Protein AF-A0A8T5HPN3-F1 (afdb_monomer)

Structure (mmCIF, N/CA/C/O backbone):
data_AF-A0A8T5HPN3-F1
#
_entry.id   AF-A0A8T5HPN3-F1
#
loop_
_atom_site.group_PDB
_atom_site.id
_atom_site.type_symbol
_atom_site.label_atom_id
_atom_site.label_alt_id
_atom_site.label_comp_id
_atom_site.label_asym_id
_atom_site.label_entity_id
_atom_site.label_seq_id
_atom_site.pdbx_PDB_ins_code
_atom_site.Cartn_x
_atom_site.Cartn_y
_atom_site.Cartn_z
_atom_site.occupancy
_atom_site.B_iso_or_equiv
_atom_site.auth_seq_id
_atom_site.auth_comp_id
_atom_site.auth_asym_id
_atom_site.auth_atom_id
_atom_site.pdbx_PDB_model_num
ATOM 1 N N . MET A 1 1 ? -15.058 -2.866 -28.785 1.00 63.00 1 MET A N 1
ATOM 2 C CA . MET A 1 1 ? -14.303 -4.115 -28.535 1.00 63.00 1 MET A CA 1
ATOM 3 C C . MET A 1 1 ? -12.928 -3.844 -27.933 1.00 63.00 1 MET A C 1
ATOM 5 O O . MET A 1 1 ? -12.692 -4.385 -26.867 1.00 63.00 1 MET A O 1
ATOM 9 N N . ALA A 1 2 ? -12.083 -2.980 -28.522 1.00 76.25 2 ALA A N 1
ATOM 10 C CA . ALA A 1 2 ? -10.737 -2.666 -28.001 1.00 76.25 2 ALA A CA 1
ATOM 11 C C . ALA A 1 2 ? -10.676 -2.416 -26.475 1.00 76.25 2 ALA A C 1
ATOM 13 O O . ALA A 1 2 ? -9.919 -3.088 -25.792 1.00 76.25 2 ALA A O 1
ATOM 14 N N . PHE A 1 3 ? -11.547 -1.557 -25.929 1.00 79.94 3 PHE A N 1
ATOM 15 C CA . PHE A 1 3 ? -11.626 -1.253 -24.488 1.00 79.94 3 PHE A CA 1
ATOM 16 C C . PHE A 1 3 ? -11.591 -2.491 -23.566 1.00 79.94 3 PHE A C 1
ATOM 18 O O . PHE A 1 3 ? -10.774 -2.560 -22.655 1.00 79.94 3 PHE A O 1
ATOM 25 N N . TYR A 1 4 ? -12.444 -3.491 -23.822 1.00 79.62 4 TYR A N 1
ATOM 26 C CA . TYR A 1 4 ? -12.517 -4.700 -22.990 1.00 79.62 4 TYR A CA 1
ATOM 27 C C . TYR A 1 4 ? -11.273 -5.586 -23.121 1.00 79.62 4 TYR A C 1
ATOM 29 O O . TYR A 1 4 ? -10.937 -6.305 -22.185 1.00 79.62 4 TYR A O 1
ATOM 37 N N . HIS A 1 5 ? -10.600 -5.540 -24.274 1.00 86.06 5 HIS A N 1
ATOM 38 C CA . HIS A 1 5 ? -9.357 -6.267 -24.502 1.00 86.06 5 HIS A CA 1
ATOM 39 C C . HIS A 1 5 ? -8.195 -5.627 -23.732 1.00 86.06 5 HIS A C 1
ATOM 41 O O . HIS A 1 5 ? -7.490 -6.336 -23.020 1.00 86.06 5 HIS A O 1
ATOM 47 N N . GLU A 1 6 ? -8.043 -4.299 -23.806 1.00 85.50 6 GLU A N 1
ATOM 48 C CA . GLU A 1 6 ? -7.028 -3.559 -23.039 1.00 85.50 6 GLU A CA 1
ATOM 49 C C . GLU A 1 6 ? -7.192 -3.807 -21.531 1.00 85.50 6 GLU A C 1
ATOM 51 O O . GLU A 1 6 ? -6.277 -4.324 -20.893 1.00 85.50 6 GLU A O 1
ATOM 56 N N . MET A 1 7 ? -8.390 -3.555 -20.991 1.00 82.88 7 MET A N 1
ATOM 57 C CA . MET A 1 7 ? -8.728 -3.744 -19.571 1.00 82.88 7 MET A CA 1
ATOM 58 C C . MET A 1 7 ? -8.545 -5.206 -19.117 1.00 82.88 7 MET A C 1
ATOM 60 O O . MET A 1 7 ? -7.917 -5.493 -18.105 1.00 82.88 7 MET A O 1
ATOM 64 N N . GLY A 1 8 ? -9.014 -6.179 -19.907 1.00 85.06 8 GLY A N 1
ATOM 65 C CA . GLY A 1 8 ? -8.801 -7.597 -19.597 1.00 85.06 8 GLY A CA 1
ATOM 66 C C . GLY A 1 8 ? -7.320 -8.000 -19.598 1.00 85.06 8 GLY A C 1
ATOM 67 O O . GLY A 1 8 ? -6.903 -8.839 -18.798 1.00 85.06 8 GLY A O 1
ATOM 68 N N . SER A 1 9 ? -6.511 -7.394 -20.473 1.00 88.38 9 SER A N 1
ATOM 69 C CA . SER A 1 9 ? -5.075 -7.664 -20.573 1.00 88.38 9 SER A CA 1
ATOM 70 C C . SER A 1 9 ? -4.272 -7.054 -19.420 1.00 88.38 9 SER A C 1
ATOM 72 O O . SER A 1 9 ? -3.414 -7.741 -18.867 1.00 88.38 9 SER A O 1
ATOM 74 N N . ALA A 1 10 ? -4.594 -5.828 -19.000 1.00 86.25 10 ALA A N 1
ATOM 75 C CA . ALA A 1 10 ? -3.936 -5.144 -17.890 1.00 86.25 10 ALA A CA 1
ATOM 76 C C . ALA A 1 10 ? -4.334 -5.749 -16.528 1.00 86.25 10 ALA A C 1
ATOM 78 O O . ALA A 1 10 ? -3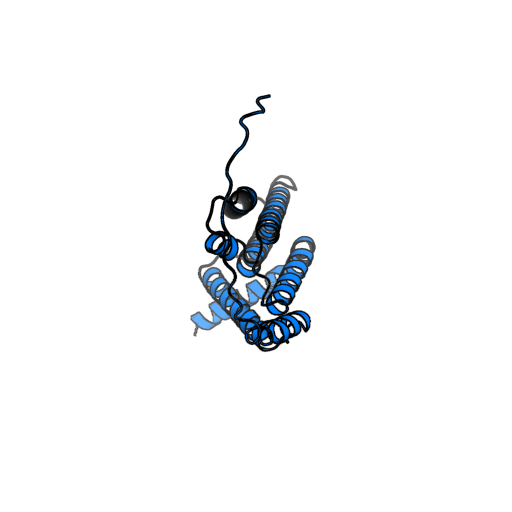.458 -5.995 -15.697 1.00 86.25 10 ALA A O 1
ATOM 79 N N . PHE A 1 11 ? -5.593 -6.159 -16.341 1.00 89.31 11 PHE A N 1
ATOM 80 C CA . PHE A 1 11 ? -6.004 -6.959 -15.181 1.00 89.31 11 PHE A CA 1
ATOM 81 C C . PHE A 1 11 ? -5.237 -8.293 -15.082 1.00 89.31 11 PHE A C 1
ATOM 83 O O . PHE A 1 11 ? -4.726 -8.658 -14.019 1.00 89.31 11 PHE A O 1
ATOM 90 N N . LEU A 1 12 ? -5.077 -9.010 -16.203 1.00 91.19 12 LEU A N 1
ATOM 91 C CA . LEU A 1 12 ? -4.245 -10.219 -16.255 1.00 91.19 12 LEU A CA 1
ATOM 92 C C . LEU A 1 12 ? -2.749 -9.930 -16.067 1.00 91.19 12 LEU A C 1
ATOM 94 O O . LEU A 1 12 ? -2.032 -10.806 -15.578 1.00 91.19 12 LEU A O 1
ATOM 98 N N . GLU A 1 13 ? -2.263 -8.744 -16.441 1.00 90.81 13 GLU A N 1
ATOM 99 C CA . GLU A 1 13 ? -0.896 -8.322 -16.144 1.00 90.81 13 GLU A CA 1
ATOM 100 C C . GLU A 1 13 ? -0.697 -8.186 -14.632 1.00 90.81 13 GLU A C 1
ATOM 102 O O . GLU A 1 13 ? 0.240 -8.785 -14.108 1.00 90.81 13 GLU A O 1
ATOM 107 N N . ILE A 1 14 ? -1.608 -7.498 -13.933 1.00 90.75 14 ILE A N 1
ATOM 108 C CA . ILE A 1 14 ? -1.577 -7.309 -12.473 1.00 90.75 14 ILE A CA 1
ATOM 109 C C . ILE A 1 14 ? -1.586 -8.653 -11.736 1.00 90.75 14 ILE A C 1
ATOM 111 O O . ILE A 1 14 ? -0.728 -8.881 -10.885 1.00 90.75 14 ILE A O 1
ATOM 115 N N . LEU A 1 15 ? -2.478 -9.581 -12.098 1.00 91.38 15 LEU A N 1
ATOM 116 C CA . LEU A 1 15 ? -2.533 -10.905 -11.461 1.00 91.38 15 LEU A CA 1
ATOM 117 C C . LEU A 1 15 ? -1.270 -11.751 -11.691 1.00 91.38 15 LEU A C 1
ATOM 119 O O . LEU A 1 15 ? -0.903 -12.560 -10.840 1.00 91.38 15 LEU A O 1
ATOM 123 N N . LYS A 1 16 ? -0.592 -11.581 -12.832 1.00 92.94 16 LYS A N 1
ATOM 124 C CA . LYS A 1 16 ? 0.659 -12.294 -13.149 1.00 92.94 16 LYS A CA 1
ATOM 125 C C . LYS A 1 16 ? 1.899 -11.597 -12.594 1.00 92.94 16 LYS A C 1
ATOM 127 O O . LYS A 1 16 ? 2.941 -12.237 -12.472 1.00 92.94 16 LYS A O 1
ATOM 132 N N . ALA A 1 17 ? 1.809 -10.312 -12.269 1.00 92.25 17 ALA A N 1
ATOM 133 C CA . ALA A 1 17 ? 2.943 -9.479 -11.898 1.00 92.25 17 ALA A CA 1
ATOM 134 C C . ALA A 1 17 ? 3.756 -9.981 -10.681 1.00 92.25 17 ALA A C 1
ATOM 136 O O . ALA A 1 17 ? 4.983 -9.961 -10.792 1.00 92.25 17 ALA A O 1
ATOM 137 N N . PRO A 1 18 ? 3.154 -10.515 -9.590 1.00 91.69 18 PRO A N 1
ATOM 138 C CA . PRO A 1 18 ? 3.900 -11.142 -8.489 1.00 91.69 18 PRO A CA 1
ATOM 139 C C . PRO 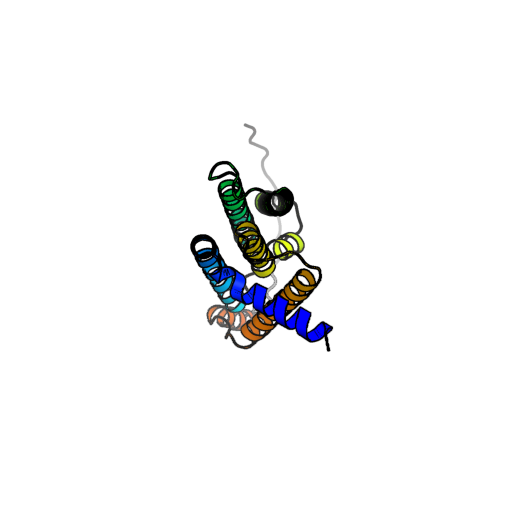A 1 18 ? 4.825 -12.282 -8.931 1.00 91.69 18 PRO A C 1
ATOM 141 O O . PRO A 1 18 ? 5.869 -12.507 -8.331 1.00 91.69 18 PRO A O 1
ATOM 144 N N . PHE A 1 19 ? 4.447 -12.996 -9.993 1.00 93.19 19 PHE A N 1
ATOM 145 C CA . PHE A 1 19 ? 5.117 -14.209 -10.461 1.00 93.19 19 PHE A CA 1
ATOM 146 C C . PHE A 1 19 ? 6.140 -13.947 -11.580 1.00 93.19 19 PHE A C 1
ATOM 148 O O . PHE A 1 19 ? 6.759 -14.892 -12.065 1.00 93.19 19 PHE A O 1
ATOM 155 N N . LYS A 1 20 ? 6.326 -12.685 -12.004 1.00 91.62 20 LYS A N 1
ATOM 156 C CA . LYS A 1 20 ? 7.325 -12.306 -13.022 1.00 91.62 20 LYS A CA 1
ATOM 157 C C . LYS A 1 20 ? 8.763 -12.318 -12.479 1.00 91.62 20 LYS A C 1
ATOM 159 O O . LYS A 1 20 ? 9.678 -12.616 -13.240 1.00 91.62 20 LYS A O 1
ATOM 164 N N . ASP A 1 21 ? 8.959 -12.027 -11.191 1.00 89.50 21 ASP A N 1
ATOM 165 C CA . ASP A 1 21 ? 10.255 -12.103 -10.501 1.00 89.50 21 ASP A CA 1
ATOM 166 C C . ASP A 1 21 ? 10.087 -12.829 -9.156 1.00 89.50 21 ASP A C 1
ATOM 168 O O . ASP A 1 21 ? 9.380 -12.364 -8.262 1.00 89.50 21 ASP A O 1
ATOM 172 N N . ALA A 1 22 ? 10.768 -13.966 -8.988 1.00 90.88 22 ALA A N 1
ATOM 173 C CA . ALA A 1 22 ? 10.752 -14.733 -7.741 1.00 90.88 22 ALA A CA 1
ATOM 174 C C . ALA A 1 22 ? 11.314 -13.940 -6.543 1.00 90.88 22 ALA A C 1
ATOM 176 O O . ALA A 1 22 ? 10.950 -14.210 -5.400 1.00 90.88 22 ALA A O 1
ATOM 177 N N . SER A 1 23 ? 12.156 -12.935 -6.793 1.00 91.62 23 SER A N 1
ATOM 178 C CA . SER A 1 23 ? 12.677 -12.010 -5.782 1.00 91.62 23 SER A CA 1
ATOM 179 C C . SER A 1 23 ? 11.557 -11.174 -5.154 1.00 91.62 23 SER A C 1
ATOM 181 O O . SER A 1 23 ? 11.558 -10.959 -3.943 1.00 91.62 23 SER A O 1
ATOM 183 N N . ALA A 1 24 ? 10.555 -10.773 -5.949 1.00 93.75 24 ALA A N 1
ATOM 184 C CA . ALA A 1 24 ? 9.397 -10.027 -5.461 1.00 93.75 24 ALA A CA 1
ATOM 185 C C . ALA A 1 24 ? 8.561 -10.865 -4.483 1.00 93.75 24 ALA A C 1
ATOM 187 O O . ALA A 1 24 ? 8.081 -10.340 -3.481 1.00 93.75 24 ALA A O 1
ATOM 188 N N . MET A 1 25 ? 8.431 -12.176 -4.725 1.00 94.31 25 MET A N 1
ATOM 189 C CA . MET A 1 25 ? 7.671 -13.084 -3.858 1.00 94.31 25 MET A CA 1
ATOM 190 C C . MET A 1 25 ? 8.243 -13.195 -2.441 1.00 94.31 25 MET A C 1
ATOM 192 O O . MET A 1 25 ? 7.465 -13.333 -1.500 1.00 94.31 25 MET A O 1
ATOM 196 N N . TRP A 1 26 ? 9.562 -13.071 -2.256 1.00 94.88 26 TRP A N 1
ATOM 197 C CA . TRP A 1 26 ? 10.173 -13.056 -0.919 1.00 94.88 26 TRP A CA 1
ATOM 198 C C . TRP A 1 26 ? 9.760 -11.841 -0.083 1.00 94.88 26 TRP A C 1
ATOM 200 O O . TRP A 1 26 ? 9.676 -11.948 1.139 1.00 94.88 26 TRP A O 1
ATOM 210 N N . VAL A 1 27 ? 9.455 -10.712 -0.731 1.00 95.50 27 VAL A N 1
ATOM 211 C CA . VAL A 1 27 ? 8.919 -9.515 -0.067 1.00 95.50 27 VAL A CA 1
ATOM 212 C C . VAL A 1 27 ? 7.389 -9.576 0.014 1.00 95.50 27 VAL A C 1
ATOM 214 O O . VAL A 1 27 ? 6.823 -9.268 1.055 1.00 95.50 27 VAL A O 1
ATOM 217 N N . LEU A 1 28 ? 6.699 -10.017 -1.043 1.00 95.81 28 LEU A N 1
ATOM 218 C CA . LEU A 1 28 ? 5.231 -10.068 -1.096 1.00 95.81 28 LEU A CA 1
ATOM 219 C C . LEU A 1 28 ? 4.618 -11.107 -0.152 1.00 95.81 28 LEU A C 1
ATOM 221 O O . LEU A 1 28 ? 3.598 -10.818 0.467 1.00 95.81 28 LEU A O 1
ATOM 225 N N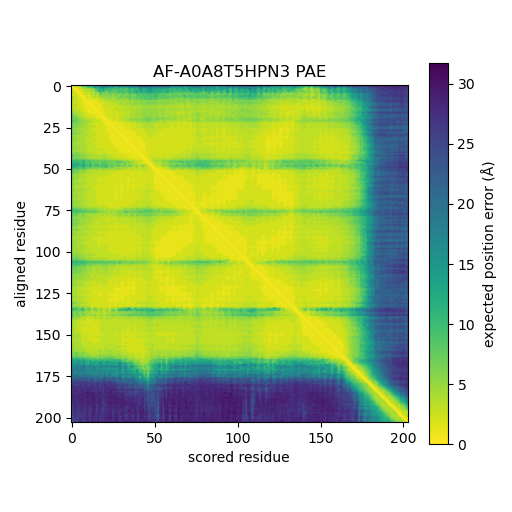 . ALA A 1 29 ? 5.202 -12.303 -0.030 1.00 96.25 29 ALA A N 1
ATOM 226 C CA . ALA A 1 29 ? 4.625 -13.395 0.754 1.00 96.25 29 ALA A CA 1
ATOM 227 C C . ALA A 1 29 ? 4.331 -13.024 2.225 1.00 96.25 29 ALA A C 1
ATOM 229 O O . ALA A 1 29 ? 3.177 -13.179 2.631 1.00 96.25 29 ALA A O 1
ATOM 230 N N . PRO A 1 30 ? 5.281 -12.489 3.027 1.00 96.62 30 PRO A N 1
ATOM 231 C CA . PRO A 1 30 ? 4.977 -12.079 4.400 1.00 96.62 30 PRO A CA 1
ATOM 232 C C . PRO A 1 30 ? 3.933 -10.956 4.461 1.00 96.62 30 PRO A C 1
ATOM 234 O O . PRO A 1 30 ? 3.114 -10.943 5.374 1.00 96.62 30 PRO A O 1
ATOM 237 N N . ILE A 1 31 ? 3.906 -10.053 3.477 1.00 96.88 31 ILE A N 1
ATOM 238 C CA . ILE A 1 31 ? 2.950 -8.939 3.430 1.00 96.88 31 ILE A CA 1
ATOM 239 C C . ILE A 1 31 ? 1.529 -9.420 3.134 1.00 96.88 31 ILE A C 1
ATOM 241 O O . ILE A 1 31 ? 0.596 -9.011 3.818 1.00 96.88 31 ILE A O 1
ATOM 245 N N . ILE A 1 32 ? 1.362 -10.341 2.183 1.00 96.62 32 ILE A N 1
ATOM 246 C CA . ILE A 1 32 ? 0.071 -10.977 1.887 1.00 96.62 32 ILE A CA 1
ATOM 247 C C . ILE A 1 32 ? -0.419 -11.778 3.103 1.00 96.62 32 ILE A C 1
ATOM 249 O O . ILE A 1 32 ? -1.592 -11.687 3.455 1.00 96.62 32 ILE A O 1
ATOM 253 N N . ILE A 1 33 ? 0.471 -12.512 3.783 1.00 97.69 33 ILE A N 1
ATOM 254 C CA . ILE A 1 33 ? 0.128 -13.272 4.996 1.00 97.69 33 ILE A CA 1
ATOM 255 C C . ILE A 1 33 ? -0.355 -12.336 6.113 1.00 97.69 33 ILE A C 1
ATOM 257 O O . ILE A 1 33 ? -1.436 -12.555 6.655 1.00 97.69 33 ILE A O 1
ATOM 261 N N . ILE A 1 34 ? 0.398 -11.275 6.430 1.00 97.19 34 ILE A N 1
ATOM 262 C CA . ILE A 1 34 ? 0.017 -10.289 7.457 1.00 97.19 34 ILE A CA 1
ATOM 263 C C . ILE A 1 34 ? -1.320 -9.625 7.104 1.00 97.19 34 ILE A C 1
ATOM 265 O O . ILE A 1 34 ? -2.196 -9.511 7.958 1.00 97.19 34 ILE A O 1
ATOM 269 N N . TRP A 1 35 ? -1.502 -9.231 5.843 1.00 97.38 35 TRP A N 1
ATOM 270 C CA . TRP A 1 35 ? -2.723 -8.584 5.373 1.00 97.38 35 TRP A CA 1
ATOM 271 C C . TRP A 1 35 ? -3.956 -9.484 5.523 1.00 97.38 35 TRP A C 1
ATOM 273 O O . TRP A 1 35 ? -4.955 -9.056 6.101 1.00 97.38 35 TRP A O 1
ATOM 283 N N . VAL A 1 36 ? -3.872 -10.739 5.071 1.00 96.50 36 VAL A N 1
ATOM 284 C CA . VAL A 1 36 ? -4.967 -11.717 5.186 1.00 96.50 36 VAL A CA 1
ATOM 285 C C . VAL A 1 36 ? -5.274 -12.034 6.651 1.00 96.50 36 VAL A C 1
ATOM 287 O O . VAL A 1 36 ? -6.445 -12.060 7.027 1.00 96.50 36 VAL A O 1
ATOM 290 N N . ILE A 1 37 ? -4.251 -12.214 7.496 1.00 96.69 37 ILE A N 1
ATOM 291 C CA . ILE A 1 37 ? -4.438 -12.440 8.938 1.00 96.69 37 ILE A CA 1
ATOM 292 C C . ILE A 1 37 ? -5.161 -11.254 9.583 1.00 96.69 37 ILE A C 1
ATOM 294 O O . ILE A 1 37 ? -6.103 -11.470 10.340 1.00 96.69 37 ILE A O 1
ATOM 298 N N . LEU A 1 38 ? -4.768 -10.013 9.276 1.00 95.69 38 LEU A N 1
ATOM 299 C CA . LEU A 1 38 ? -5.391 -8.824 9.862 1.00 95.69 38 LEU A CA 1
ATOM 300 C C . LEU A 1 38 ? -6.827 -8.599 9.370 1.00 95.69 38 LEU A C 1
ATOM 302 O O . LEU A 1 38 ? -7.660 -8.198 10.178 1.00 95.69 38 LEU A O 1
ATOM 306 N N . ILE A 1 39 ? -7.142 -8.898 8.102 1.00 94.25 39 ILE A N 1
ATOM 307 C CA . ILE A 1 39 ? -8.536 -8.900 7.617 1.00 94.25 39 ILE A CA 1
ATOM 308 C C . ILE A 1 39 ? -9.370 -9.884 8.444 1.00 94.25 39 ILE A C 1
ATOM 310 O O . ILE A 1 39 ? -10.345 -9.484 9.075 1.00 94.25 39 ILE A O 1
ATOM 314 N N . ILE A 1 40 ? -8.949 -11.153 8.508 1.00 94.06 40 ILE A N 1
ATOM 315 C CA . ILE A 1 40 ? -9.682 -12.204 9.232 1.00 94.06 40 ILE A CA 1
ATOM 316 C C . ILE A 1 40 ? -9.816 -11.849 10.720 1.00 94.06 40 ILE A C 1
ATOM 318 O O . ILE A 1 40 ? -10.882 -12.050 11.301 1.00 94.06 40 ILE A O 1
ATOM 322 N N . TYR A 1 41 ? -8.768 -11.292 11.332 1.00 93.62 41 TYR A N 1
ATOM 323 C CA . TYR A 1 41 ? -8.771 -10.885 12.735 1.00 93.62 41 TYR A CA 1
ATOM 324 C C . TYR A 1 41 ? -9.856 -9.841 13.032 1.00 93.62 41 TYR A C 1
ATOM 326 O O . TYR A 1 41 ? -10.690 -10.082 13.906 1.00 93.62 41 TYR A O 1
ATOM 334 N N . PHE A 1 42 ? -9.877 -8.724 12.293 1.00 92.56 42 PHE A N 1
ATOM 335 C CA . PHE A 1 42 ? -10.834 -7.631 12.513 1.00 92.56 42 PHE A CA 1
ATOM 336 C C . PHE A 1 42 ? -12.262 -7.968 12.061 1.00 92.56 42 PHE A C 1
ATOM 338 O O . PHE A 1 42 ? -13.218 -7.476 12.657 1.00 92.56 42 PHE A O 1
ATOM 345 N N . ASP A 1 43 ? -12.433 -8.832 11.056 1.00 90.75 43 ASP A N 1
ATOM 346 C CA . ASP A 1 43 ? -13.763 -9.315 10.661 1.00 90.75 43 ASP A CA 1
ATOM 347 C C . ASP A 1 43 ? -14.346 -10.338 11.652 1.00 90.75 43 ASP A C 1
ATOM 349 O O . ASP A 1 43 ? -15.569 -10.456 11.742 1.00 90.75 43 ASP A O 1
ATOM 353 N N . THR A 1 44 ? -13.499 -11.048 12.409 1.00 90.81 44 THR A N 1
ATOM 354 C CA . THR A 1 44 ? -13.927 -11.962 13.487 1.00 90.81 44 THR A CA 1
ATOM 355 C C . THR A 1 44 ? -14.244 -11.195 14.776 1.00 90.81 44 THR A C 1
ATOM 357 O O . THR A 1 44 ? -15.291 -11.410 15.380 1.00 90.81 44 THR A O 1
ATOM 360 N N . HIS A 1 45 ? -13.371 -10.266 15.178 1.00 91.31 45 HIS A N 1
ATOM 361 C CA . HIS A 1 45 ? -13.488 -9.482 16.415 1.00 91.31 45 HIS A CA 1
ATOM 362 C C . HIS A 1 45 ? -14.109 -8.109 16.129 1.00 91.31 45 HIS A C 1
ATOM 364 O O . HIS A 1 45 ? -13.475 -7.071 16.298 1.00 91.31 45 HIS A O 1
ATOM 370 N N . LYS A 1 46 ? -15.363 -8.084 15.662 1.00 85.00 46 LYS A N 1
ATOM 371 C CA . LYS A 1 46 ? -16.011 -6.859 15.142 1.00 85.00 46 LYS A CA 1
ATOM 372 C C . LYS A 1 46 ? -16.200 -5.750 16.190 1.00 85.00 46 LYS A C 1
ATOM 374 O O . LYS A 1 46 ? -16.473 -4.613 15.804 1.00 85.00 46 LYS A O 1
ATOM 379 N N . LYS A 1 47 ? -16.086 -6.079 17.485 1.00 84.94 47 LYS A N 1
ATOM 380 C CA . LYS A 1 47 ? -16.070 -5.130 18.612 1.00 84.94 47 LYS A CA 1
ATOM 381 C C . LYS A 1 47 ? -14.702 -4.470 18.837 1.00 84.94 47 LYS A C 1
ATOM 383 O O . LYS A 1 47 ? -14.648 -3.394 19.428 1.00 84.94 47 LYS A O 1
ATOM 388 N N . GLU A 1 48 ? -13.608 -5.079 18.380 1.00 85.06 48 GLU A N 1
ATOM 389 C CA . GLU A 1 48 ? -12.270 -4.501 18.502 1.00 85.06 48 GLU A CA 1
ATOM 390 C C . GLU A 1 48 ? -12.063 -3.416 17.440 1.00 85.06 48 GLU A C 1
ATOM 392 O O . GLU A 1 48 ? -11.811 -3.687 16.263 1.00 85.06 48 GLU A O 1
ATOM 397 N N . GLU A 1 49 ? -12.145 -2.151 17.856 1.00 84.19 49 GLU A N 1
ATOM 398 C CA . GLU A 1 49 ? -11.711 -1.046 17.005 1.00 84.19 49 GLU A CA 1
ATOM 399 C C . GLU A 1 49 ? -10.197 -1.113 16.744 1.00 84.19 49 GLU A C 1
ATOM 401 O O . GLU A 1 49 ? -9.403 -1.535 17.589 1.00 84.19 49 GLU A O 1
ATOM 406 N N . LEU A 1 50 ? -9.775 -0.642 15.568 1.00 89.50 50 LEU A N 1
ATOM 407 C CA . LEU A 1 50 ? -8.365 -0.577 15.195 1.00 89.50 50 LEU A CA 1
ATOM 408 C C . LEU A 1 50 ? -7.610 0.381 16.130 1.00 89.50 50 LEU A C 1
ATOM 410 O O . LEU A 1 50 ? -7.621 1.585 15.926 1.00 89.50 50 LEU A O 1
ATOM 414 N N . GLY A 1 51 ? -6.952 -0.144 17.162 1.00 93.69 51 GLY A N 1
ATOM 415 C CA . GLY A 1 51 ? -6.257 0.679 18.152 1.00 93.69 51 GLY A CA 1
ATOM 416 C C . GLY A 1 51 ? -4.996 1.376 17.624 1.00 93.69 51 GLY A C 1
ATOM 417 O O . GLY A 1 51 ? -4.403 0.983 16.616 1.00 93.69 51 GLY A O 1
ATOM 418 N N . TRP A 1 52 ? -4.518 2.371 18.379 1.00 96.19 52 TRP A N 1
ATOM 419 C CA . TRP A 1 52 ? -3.270 3.103 18.115 1.00 96.19 52 TRP A CA 1
ATOM 420 C C . TRP A 1 52 ? -2.053 2.199 17.873 1.00 96.19 52 TRP A C 1
ATOM 422 O O . TRP A 1 52 ? -1.259 2.478 16.977 1.00 96.19 52 TRP A O 1
ATOM 432 N N . ASN A 1 53 ? -1.935 1.085 18.606 1.00 96.31 53 ASN A N 1
ATOM 433 C CA . ASN A 1 53 ? -0.864 0.100 18.415 1.00 96.31 53 ASN A CA 1
ATOM 434 C C . ASN A 1 53 ? -0.916 -0.555 17.026 1.00 96.31 53 ASN A C 1
ATOM 436 O O . ASN A 1 53 ? 0.121 -0.721 16.387 1.00 96.31 53 ASN A O 1
ATOM 440 N N . THR A 1 54 ? -2.112 -0.881 16.532 1.00 96.44 54 THR A N 1
ATOM 441 C CA . THR A 1 54 ? -2.311 -1.441 15.189 1.00 96.44 54 THR A CA 1
ATOM 442 C C . THR A 1 54 ? -2.043 -0.389 14.119 1.00 96.44 54 THR A C 1
ATOM 444 O O . THR A 1 54 ? -1.339 -0.670 13.153 1.00 96.44 54 THR A O 1
ATOM 447 N N . ALA A 1 55 ? -2.537 0.841 14.300 1.00 97.50 55 ALA A N 1
ATOM 448 C CA . ALA A 1 55 ? -2.269 1.945 13.378 1.00 97.50 55 ALA A CA 1
ATOM 449 C C . ALA A 1 55 ? -0.759 2.227 13.249 1.00 97.50 55 ALA A C 1
ATOM 451 O O . ALA A 1 55 ? -0.228 2.348 12.141 1.00 97.50 55 ALA A O 1
ATOM 452 N N . LEU A 1 56 ? -0.051 2.238 14.384 1.00 98.12 56 LEU A N 1
ATOM 453 C CA . LEU A 1 56 ? 1.400 2.374 14.456 1.00 98.12 56 LEU A CA 1
ATOM 454 C C . LEU A 1 56 ? 2.116 1.184 13.801 1.00 98.12 56 LEU A C 1
ATOM 456 O O . LEU A 1 56 ? 3.016 1.392 12.992 1.00 98.12 56 LEU A O 1
ATOM 460 N N . GLY A 1 57 ? 1.699 -0.051 14.096 1.00 98.00 57 GLY A N 1
ATOM 461 C CA . GLY A 1 57 ? 2.262 -1.270 13.508 1.00 98.00 57 GLY A CA 1
ATOM 462 C C . GLY A 1 57 ? 2.093 -1.340 11.988 1.00 98.00 57 GLY A C 1
ATOM 463 O O . GLY A 1 57 ? 3.038 -1.690 11.282 1.00 98.00 57 GLY A O 1
ATOM 464 N N . ASN A 1 58 ? 0.937 -0.926 11.467 1.00 98.19 58 ASN A N 1
ATOM 465 C CA . ASN A 1 58 ? 0.665 -0.826 10.032 1.00 98.19 58 ASN A CA 1
ATOM 466 C C . ASN A 1 58 ? 1.520 0.274 9.371 1.00 98.19 58 ASN A C 1
ATOM 468 O O . ASN A 1 58 ? 2.112 0.044 8.315 1.00 98.19 58 ASN A O 1
ATOM 472 N N . GLY A 1 59 ? 1.658 1.441 10.015 1.00 98.31 59 GLY A N 1
ATOM 473 C CA . GLY A 1 59 ? 2.541 2.523 9.561 1.00 98.31 59 GLY A CA 1
ATOM 474 C C . GLY A 1 59 ? 4.016 2.108 9.499 1.00 98.31 59 GLY A C 1
ATOM 475 O O . GLY A 1 59 ? 4.661 2.278 8.463 1.00 98.31 59 GLY A O 1
ATOM 476 N N . ILE A 1 60 ? 4.529 1.484 10.566 1.00 98.50 60 ILE A N 1
ATOM 477 C CA . ILE A 1 60 ? 5.892 0.933 10.626 1.00 98.50 60 ILE A CA 1
ATOM 478 C C . ILE A 1 60 ? 6.077 -0.170 9.578 1.00 98.50 60 ILE A C 1
ATOM 480 O O . ILE A 1 60 ? 7.126 -0.224 8.934 1.00 98.50 60 ILE A O 1
ATOM 484 N N . SER A 1 61 ? 5.061 -1.015 9.368 1.00 98.31 61 SER A N 1
ATOM 485 C CA . SER A 1 61 ? 5.095 -2.073 8.354 1.00 98.31 61 SER A CA 1
ATOM 486 C C . SER A 1 61 ? 5.297 -1.498 6.957 1.00 98.31 61 SER A C 1
ATOM 488 O O . SER A 1 61 ? 6.248 -1.861 6.270 1.00 98.31 61 SER A O 1
ATOM 490 N N . LEU A 1 62 ? 4.475 -0.524 6.561 1.00 98.56 62 LEU A N 1
ATOM 491 C CA . LEU A 1 62 ? 4.637 0.158 5.277 1.00 98.56 62 LEU A CA 1
ATOM 492 C C . LEU A 1 62 ? 5.984 0.889 5.172 1.00 98.56 62 LEU A C 1
ATOM 494 O O . LEU A 1 62 ? 6.582 0.923 4.094 1.00 98.56 62 LEU A O 1
ATOM 498 N N . PHE A 1 63 ? 6.485 1.445 6.278 1.00 98.62 63 PHE A N 1
ATOM 499 C CA . PHE A 1 63 ? 7.754 2.167 6.305 1.00 98.62 63 PHE A CA 1
ATOM 500 C C . PHE A 1 63 ? 8.940 1.243 6.003 1.00 98.62 63 PHE A C 1
ATOM 502 O O . PHE A 1 63 ? 9.703 1.529 5.078 1.00 98.62 63 PHE A O 1
ATOM 509 N N . TRP A 1 64 ? 9.089 0.116 6.714 1.00 98.25 64 TRP A N 1
ATOM 510 C CA . TRP A 1 64 ? 10.233 -0.781 6.493 1.00 98.25 64 TRP A CA 1
ATOM 511 C C . TRP A 1 64 ? 10.206 -1.424 5.102 1.00 98.25 64 TRP A C 1
ATOM 513 O O . TRP A 1 64 ? 11.261 -1.550 4.482 1.00 98.25 64 TRP A O 1
ATOM 523 N N . ILE A 1 65 ? 9.017 -1.745 4.572 1.00 98.25 65 ILE A N 1
ATOM 524 C CA . ILE A 1 65 ? 8.857 -2.253 3.199 1.00 98.25 65 ILE A CA 1
ATOM 525 C C . ILE A 1 65 ? 9.434 -1.246 2.203 1.00 98.25 65 ILE A C 1
ATOM 527 O O . ILE A 1 65 ? 10.240 -1.608 1.352 1.00 98.25 65 ILE A O 1
ATOM 531 N N . ASN A 1 66 ? 9.078 0.037 2.321 1.00 98.38 66 ASN A N 1
ATOM 532 C CA . ASN A 1 66 ? 9.572 1.053 1.392 1.00 98.38 66 ASN A CA 1
ATOM 533 C C . ASN A 1 66 ? 11.076 1.326 1.556 1.00 98.38 66 ASN A C 1
ATOM 535 O O . ASN A 1 66 ? 11.749 1.575 0.558 1.00 98.38 66 ASN A O 1
ATOM 539 N N . VAL A 1 67 ? 11.635 1.195 2.765 1.00 98.44 67 VAL A N 1
ATOM 540 C CA . VAL A 1 67 ? 13.096 1.207 2.970 1.00 98.44 67 VAL A CA 1
ATOM 541 C C . VAL A 1 67 ? 13.771 0.035 2.242 1.00 98.44 67 VAL A C 1
ATOM 543 O O . VAL A 1 67 ? 14.797 0.241 1.589 1.00 98.44 67 VAL A O 1
ATOM 546 N N . ASP A 1 68 ? 13.192 -1.169 2.271 1.00 98.00 68 ASP A N 1
ATOM 547 C CA . ASP A 1 68 ? 13.714 -2.311 1.507 1.00 98.00 68 ASP A CA 1
ATOM 548 C C . ASP A 1 68 ? 13.604 -2.104 -0.014 1.00 98.00 68 ASP A C 1
ATOM 550 O O . ASP A 1 68 ? 14.546 -2.393 -0.753 1.00 98.00 68 ASP A O 1
ATOM 554 N N . LEU A 1 69 ? 12.513 -1.501 -0.495 1.00 98.00 69 LEU A N 1
ATOM 555 C CA . LEU A 1 69 ? 12.374 -1.131 -1.907 1.00 98.00 69 LEU A CA 1
ATOM 556 C C . LEU A 1 69 ? 13.411 -0.086 -2.343 1.00 98.00 69 LEU A C 1
ATOM 558 O O . LEU A 1 69 ? 13.965 -0.198 -3.440 1.00 98.00 69 LEU A O 1
ATOM 562 N N . MET A 1 70 ? 13.741 0.895 -1.493 1.00 98.06 70 MET A N 1
ATOM 563 C CA . MET A 1 70 ? 14.865 1.805 -1.752 1.00 98.06 70 MET A CA 1
ATOM 564 C C . MET A 1 70 ? 16.195 1.045 -1.809 1.00 98.06 70 MET A C 1
ATOM 566 O O . MET A 1 70 ? 16.958 1.237 -2.756 1.00 98.06 70 MET A O 1
ATOM 570 N N . ARG A 1 71 ? 16.453 0.135 -0.858 1.00 97.62 71 ARG A N 1
ATOM 571 C CA . ARG A 1 71 ? 17.644 -0.732 -0.860 1.00 97.62 71 ARG A CA 1
ATOM 572 C C . ARG A 1 71 ? 17.752 -1.540 -2.156 1.00 97.62 71 ARG A C 1
ATOM 574 O O . ARG A 1 71 ? 18.829 -1.583 -2.744 1.00 97.62 71 ARG A O 1
ATOM 581 N N . TYR A 1 72 ? 16.657 -2.131 -2.635 1.00 96.69 72 TYR A N 1
ATOM 582 C CA . TYR A 1 72 ? 16.621 -2.880 -3.894 1.00 96.69 72 TYR A CA 1
ATOM 583 C C . TYR A 1 72 ? 16.919 -1.989 -5.112 1.00 96.69 72 TYR A C 1
ATOM 585 O O . TYR A 1 72 ? 17.752 -2.362 -5.941 1.00 96.69 72 TYR A O 1
ATOM 593 N N . MET A 1 73 ? 16.315 -0.797 -5.208 1.00 97.00 73 MET A N 1
ATOM 594 C CA . MET A 1 73 ? 16.577 0.146 -6.309 1.00 97.00 73 MET A CA 1
ATOM 595 C C . MET A 1 73 ? 18.040 0.603 -6.372 1.00 97.00 73 MET A C 1
ATOM 597 O O . MET A 1 73 ? 18.583 0.747 -7.465 1.00 97.00 73 MET A O 1
ATOM 601 N N . PHE A 1 74 ? 18.669 0.827 -5.216 1.00 97.12 74 PHE A N 1
ATOM 602 C CA . PHE A 1 74 ? 20.057 1.291 -5.113 1.00 97.12 74 PHE A CA 1
ATOM 603 C C . PHE A 1 74 ? 21.101 0.161 -5.096 1.00 97.12 74 PHE A C 1
ATOM 605 O O . PHE A 1 74 ? 22.300 0.426 -5.188 1.00 97.12 74 PHE A O 1
ATOM 612 N N . SER A 1 75 ? 20.668 -1.100 -5.021 1.00 95.00 75 SER A N 1
ATOM 613 C CA . SER A 1 75 ? 21.544 -2.267 -5.160 1.00 95.00 75 SER A CA 1
ATOM 614 C C . SER A 1 75 ? 22.083 -2.430 -6.591 1.00 95.00 75 SER A C 1
ATOM 616 O O . SER A 1 75 ? 21.620 -1.775 -7.527 1.00 95.00 75 SER A O 1
ATOM 618 N N . ASN A 1 76 ? 23.070 -3.319 -6.764 1.00 93.00 76 ASN A N 1
ATOM 619 C CA . ASN A 1 76 ? 23.593 -3.740 -8.072 1.00 93.00 76 ASN A CA 1
ATOM 620 C C . ASN A 1 76 ? 23.947 -2.566 -9.004 1.00 93.00 76 ASN A C 1
ATOM 622 O O . ASN A 1 76 ? 23.522 -2.523 -10.157 1.00 93.00 76 ASN A O 1
ATOM 626 N N . SER A 1 77 ? 24.697 -1.587 -8.487 1.00 94.12 77 SER A N 1
ATOM 627 C CA . SER A 1 77 ? 25.112 -0.388 -9.232 1.00 94.12 77 SER A CA 1
ATOM 628 C C . SER A 1 77 ? 23.941 0.366 -9.878 1.00 94.12 77 SER A C 1
ATOM 630 O O . SER A 1 77 ? 24.043 0.812 -11.018 1.00 94.12 77 SER A O 1
ATOM 632 N N . PHE A 1 78 ? 22.838 0.528 -9.136 1.00 94.62 78 PHE A N 1
ATOM 633 C CA . PHE A 1 78 ? 21.630 1.246 -9.565 1.00 94.62 78 PHE A CA 1
ATOM 634 C C . PHE A 1 78 ? 20.889 0.592 -10.753 1.00 94.62 78 PHE A C 1
ATOM 636 O O . PHE A 1 78 ? 20.029 1.232 -11.353 1.00 94.62 78 PHE A O 1
ATOM 643 N N . ALA A 1 79 ? 21.150 -0.680 -11.086 1.00 94.12 79 ALA A N 1
ATOM 644 C CA . ALA A 1 79 ? 20.529 -1.358 -12.235 1.00 94.12 79 ALA A CA 1
ATOM 645 C C . ALA A 1 79 ? 18.984 -1.378 -12.199 1.00 94.12 79 ALA A C 1
ATOM 647 O O . ALA A 1 79 ? 18.337 -1.384 -13.244 1.00 94.12 79 ALA A O 1
ATOM 648 N N . ASN A 1 80 ? 18.390 -1.350 -11.001 1.00 93.88 80 ASN A N 1
ATOM 649 C CA . ASN A 1 80 ? 16.939 -1.334 -10.795 1.00 93.88 80 ASN A CA 1
ATOM 650 C C . ASN A 1 80 ? 16.349 0.082 -10.633 1.00 93.88 80 ASN A C 1
ATOM 652 O O . ASN A 1 80 ? 15.123 0.231 -10.538 1.00 93.88 80 ASN A O 1
ATOM 656 N N . PHE A 1 81 ? 17.195 1.116 -10.582 1.00 96.25 81 PHE A N 1
ATOM 657 C CA . PHE A 1 81 ? 16.798 2.495 -10.320 1.00 96.25 81 PHE A CA 1
ATOM 658 C C . PHE A 1 81 ? 16.126 3.138 -11.537 1.00 96.25 81 PHE A C 1
ATOM 660 O O . PHE A 1 81 ? 16.648 3.137 -12.647 1.00 96.25 81 PHE A O 1
ATOM 667 N N . THR A 1 82 ? 14.990 3.792 -11.299 1.00 95.88 82 THR A N 1
ATOM 668 C CA . THR A 1 82 ? 14.419 4.785 -12.219 1.00 95.88 82 THR A CA 1
ATOM 669 C C . THR A 1 82 ? 13.772 5.896 -11.398 1.00 95.88 82 THR A C 1
ATOM 671 O O . THR A 1 82 ? 13.268 5.643 -10.301 1.00 95.88 82 THR A O 1
ATOM 674 N N . TRP A 1 83 ? 13.737 7.119 -11.930 1.00 95.56 83 TRP A N 1
ATOM 675 C CA . TRP A 1 83 ? 13.144 8.262 -11.229 1.00 95.56 83 TRP A CA 1
ATOM 676 C C . TRP A 1 83 ? 11.659 8.070 -10.888 1.00 95.56 83 TRP A C 1
ATOM 678 O O . TRP A 1 83 ? 11.234 8.482 -9.814 1.00 95.56 83 TRP A O 1
ATOM 688 N N . SER A 1 84 ? 10.878 7.399 -11.742 1.00 94.19 84 SER A N 1
ATOM 689 C CA . SER A 1 84 ? 9.466 7.095 -11.464 1.00 94.19 84 SER A CA 1
ATOM 690 C C . SER A 1 84 ? 9.301 6.123 -10.290 1.00 94.19 84 SER A C 1
ATOM 692 O O . SER A 1 84 ? 8.547 6.424 -9.367 1.00 94.19 84 SER A O 1
ATOM 694 N N . LYS A 1 85 ? 10.048 5.003 -10.272 1.00 95.31 85 LYS A N 1
ATOM 695 C CA . LYS A 1 85 ? 10.084 4.070 -9.127 1.00 95.31 85 LYS A CA 1
ATOM 696 C C . LYS A 1 85 ? 10.481 4.805 -7.841 1.00 95.31 85 LYS A C 1
ATOM 698 O O . LYS A 1 85 ? 9.794 4.685 -6.831 1.00 95.31 85 LYS A O 1
ATOM 703 N N . PHE A 1 86 ? 11.545 5.608 -7.898 1.00 96.94 86 PHE A N 1
ATOM 704 C CA . PHE A 1 86 ? 12.062 6.345 -6.747 1.00 96.94 86 PHE A CA 1
ATOM 705 C C . PHE A 1 86 ? 11.050 7.342 -6.170 1.00 96.94 86 PHE A C 1
ATOM 707 O O . PHE A 1 86 ? 10.825 7.335 -4.964 1.00 96.94 86 PHE A O 1
ATOM 714 N N . LEU A 1 87 ? 10.409 8.165 -7.007 1.00 96.75 87 LEU A N 1
ATOM 715 C CA . LEU A 1 87 ? 9.434 9.160 -6.546 1.00 96.75 87 LEU A CA 1
ATOM 716 C C . LEU A 1 87 ? 8.187 8.516 -5.923 1.00 96.75 87 LEU A C 1
ATOM 718 O O . LEU A 1 87 ? 7.686 9.023 -4.922 1.00 96.75 87 LEU A O 1
ATOM 722 N N . ILE A 1 88 ? 7.716 7.388 -6.466 1.00 95.31 88 ILE A N 1
ATOM 723 C CA . ILE A 1 88 ? 6.581 6.643 -5.901 1.00 95.31 88 ILE A CA 1
ATOM 724 C C . ILE A 1 88 ? 6.952 6.049 -4.540 1.00 95.31 88 ILE A C 1
ATOM 726 O O . ILE A 1 88 ? 6.238 6.279 -3.568 1.00 95.31 88 ILE A O 1
ATOM 730 N N . VAL A 1 89 ? 8.087 5.350 -4.436 1.00 97.88 89 VAL A N 1
ATOM 731 C CA . VAL A 1 89 ? 8.557 4.785 -3.157 1.00 97.88 89 VAL A CA 1
ATOM 732 C C . VAL A 1 89 ? 8.802 5.886 -2.124 1.00 97.88 89 VAL A C 1
ATOM 734 O O . VAL A 1 89 ? 8.421 5.729 -0.970 1.00 97.88 89 VAL A O 1
ATOM 737 N N . LEU A 1 90 ? 9.368 7.030 -2.523 1.00 98.38 90 LEU A N 1
ATOM 738 C CA . LEU A 1 90 ? 9.574 8.175 -1.634 1.00 98.38 90 LEU A CA 1
ATOM 739 C C . LEU A 1 90 ? 8.244 8.762 -1.130 1.00 98.38 90 LEU A C 1
ATOM 741 O O . LEU A 1 90 ? 8.135 9.090 0.050 1.00 98.38 90 LEU A O 1
ATOM 745 N N . PHE A 1 91 ? 7.227 8.858 -1.990 1.00 98.12 91 PHE A N 1
ATOM 746 C CA . PHE A 1 91 ? 5.885 9.300 -1.602 1.00 98.12 91 PHE A CA 1
ATOM 747 C C . PHE A 1 91 ? 5.218 8.321 -0.623 1.00 98.12 91 PHE A C 1
ATOM 749 O O . PHE A 1 91 ? 4.710 8.743 0.416 1.00 98.12 91 PHE A O 1
ATOM 756 N N . VAL A 1 92 ? 5.262 7.013 -0.903 1.00 98.38 92 VAL A N 1
ATOM 757 C CA . VAL A 1 92 ? 4.682 5.985 -0.020 1.00 98.38 92 VAL A CA 1
ATOM 758 C C . VAL A 1 92 ? 5.459 5.886 1.303 1.00 98.38 92 VAL A C 1
ATOM 760 O O . VAL A 1 92 ? 4.844 5.736 2.357 1.00 98.38 92 VAL A O 1
ATOM 763 N N . LEU A 1 93 ? 6.784 6.065 1.293 1.00 98.56 93 LEU A N 1
ATOM 764 C CA . LEU A 1 93 ? 7.609 6.155 2.503 1.00 98.56 93 LEU A CA 1
ATOM 765 C C . LEU A 1 93 ? 7.254 7.387 3.350 1.00 98.56 93 LEU A C 1
ATOM 767 O O . LEU A 1 93 ? 7.131 7.278 4.569 1.00 98.56 93 LEU A O 1
ATOM 771 N N . ALA A 1 94 ? 7.053 8.548 2.719 1.00 98.62 94 ALA A N 1
ATOM 772 C CA . ALA A 1 94 ? 6.617 9.762 3.404 1.00 98.62 94 ALA A CA 1
ATOM 773 C C . ALA A 1 94 ? 5.215 9.593 4.016 1.00 98.62 94 ALA A C 1
ATOM 775 O O . ALA A 1 94 ? 4.996 9.989 5.161 1.00 98.62 94 ALA A O 1
ATOM 776 N N . TYR A 1 95 ? 4.294 8.937 3.301 1.00 98.50 95 TYR A N 1
ATOM 777 C CA . TYR A 1 95 ? 2.982 8.558 3.828 1.00 98.50 95 TYR A CA 1
ATOM 778 C C . TYR A 1 95 ? 3.103 7.606 5.028 1.00 98.50 95 TYR A C 1
ATOM 780 O O . TYR A 1 95 ? 2.520 7.866 6.077 1.00 98.50 95 TYR A O 1
ATOM 788 N N . ALA A 1 96 ? 3.925 6.558 4.939 1.00 98.62 96 ALA A N 1
ATOM 789 C CA . ALA A 1 96 ? 4.164 5.629 6.044 1.00 98.62 96 ALA A CA 1
ATOM 790 C C . ALA A 1 96 ? 4.763 6.319 7.283 1.00 98.62 96 ALA A C 1
ATOM 792 O O . ALA A 1 96 ? 4.334 6.066 8.412 1.00 98.62 96 ALA A O 1
ATOM 793 N N . GLY A 1 97 ? 5.711 7.239 7.077 1.00 98.50 97 GLY A N 1
ATOM 794 C CA . GLY A 1 97 ? 6.273 8.081 8.133 1.00 98.50 97 GLY A CA 1
ATOM 795 C C . GLY A 1 97 ? 5.228 9.008 8.761 1.00 98.50 97 GLY A C 1
ATOM 796 O O . GLY A 1 97 ? 5.186 9.136 9.984 1.00 98.50 97 GLY A O 1
ATOM 797 N N . PHE A 1 98 ? 4.332 9.588 7.956 1.00 98.25 98 PHE A N 1
ATOM 798 C CA . PHE A 1 98 ? 3.203 10.384 8.439 1.00 98.25 98 PHE A CA 1
ATOM 799 C C . PHE A 1 98 ? 2.239 9.552 9.299 1.00 98.25 98 PHE A C 1
ATOM 801 O O . PHE A 1 98 ? 1.952 9.956 10.425 1.00 98.25 98 PHE A O 1
ATOM 808 N N . ILE A 1 99 ? 1.807 8.372 8.832 1.00 98.12 99 ILE A N 1
ATOM 809 C CA . ILE A 1 99 ? 0.939 7.457 9.597 1.00 98.12 99 ILE A CA 1
ATOM 810 C C . ILE A 1 99 ? 1.599 7.031 10.911 1.00 98.12 99 ILE A C 1
ATOM 812 O O . ILE A 1 99 ? 0.970 7.096 11.969 1.00 98.12 99 ILE A O 1
ATOM 816 N N . THR A 1 100 ? 2.883 6.671 10.867 1.00 98.25 100 THR A N 1
ATOM 817 C CA . THR A 1 100 ? 3.682 6.335 12.055 1.00 98.25 100 THR A CA 1
ATOM 818 C C . THR A 1 100 ? 3.715 7.505 13.044 1.00 98.25 100 THR A C 1
ATOM 820 O O . THR A 1 100 ? 3.443 7.320 14.229 1.00 98.25 100 THR A O 1
ATOM 823 N N . TYR A 1 101 ? 3.968 8.729 12.568 1.00 98.19 101 TYR A N 1
ATOM 824 C CA . TYR A 1 101 ? 4.020 9.929 13.404 1.00 98.19 101 TYR A CA 1
ATOM 825 C C . TYR A 1 101 ? 2.676 10.266 14.060 1.00 98.19 101 TYR A C 1
ATOM 827 O O . TYR A 1 101 ? 2.638 10.525 15.266 1.00 98.19 101 TYR A O 1
ATOM 835 N N . ILE A 1 102 ? 1.566 10.272 13.310 1.00 97.50 102 ILE A N 1
ATOM 836 C CA . ILE A 1 102 ? 0.249 10.597 13.886 1.00 97.50 102 ILE A CA 1
ATOM 837 C C . ILE A 1 102 ? -0.232 9.507 14.848 1.00 97.50 102 ILE A C 1
ATOM 839 O O . ILE A 1 102 ? -0.848 9.839 15.858 1.00 97.50 102 ILE A O 1
ATOM 843 N N . SER A 1 103 ? 0.115 8.240 14.586 1.00 97.19 103 SER A N 1
ATOM 844 C CA . SER A 1 103 ? -0.227 7.109 15.457 1.00 97.19 103 SER A CA 1
ATOM 845 C C . SER A 1 103 ? 0.582 7.120 16.753 1.00 97.19 103 SER A C 1
ATOM 847 O O . SER A 1 103 ? 0.026 6.916 17.824 1.00 97.19 103 SER A O 1
ATOM 849 N N . PHE A 1 104 ? 1.881 7.424 16.683 1.00 97.75 104 PHE A N 1
ATOM 850 C CA . PHE A 1 104 ? 2.732 7.557 17.867 1.00 97.75 104 PHE A CA 1
ATOM 851 C C . PHE A 1 104 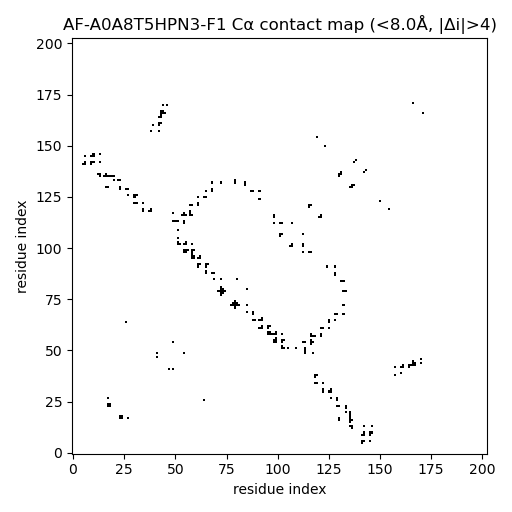? 2.361 8.787 18.709 1.00 97.75 104 PHE A C 1
ATOM 853 O O . PHE A 1 104 ? 2.259 8.711 19.930 1.00 97.75 104 PHE A O 1
ATOM 860 N N . SER A 1 105 ? 2.132 9.936 18.066 1.00 97.00 105 SER A N 1
ATOM 861 C CA . SER A 1 105 ? 1.898 11.207 18.767 1.00 97.00 105 SER A CA 1
ATOM 862 C C . SER A 1 105 ? 0.463 11.4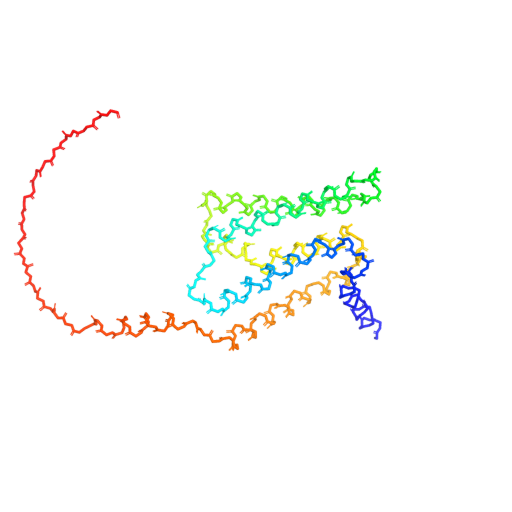22 19.253 1.00 97.00 105 SER A C 1
ATOM 864 O O . SER A 1 105 ? 0.235 12.385 19.982 1.00 97.00 105 SER A O 1
ATOM 866 N N . HIS A 1 106 ? -0.494 10.574 18.852 1.00 94.56 106 HIS A N 1
ATOM 867 C CA . HIS A 1 106 ? -1.913 10.651 19.235 1.00 94.56 106 HIS A CA 1
ATOM 868 C C . HIS A 1 106 ? -2.581 12.020 18.945 1.00 94.56 106 HIS A C 1
ATOM 870 O O . HIS A 1 106 ? -3.612 12.362 19.517 1.00 94.56 106 HIS A O 1
ATOM 876 N N . LYS A 1 107 ? -2.002 12.828 18.040 1.00 89.88 107 LYS A N 1
ATOM 877 C CA . LYS A 1 107 ? -2.417 14.224 17.773 1.00 89.88 107 LYS A CA 1
ATOM 878 C C . LYS A 1 107 ? -3.681 14.378 16.924 1.00 89.88 107 LYS A C 1
ATOM 880 O O . LYS 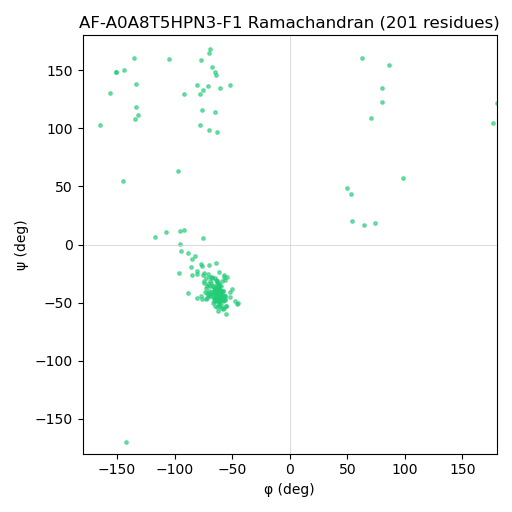A 1 107 ? -4.230 15.474 16.853 1.00 89.88 107 LYS A O 1
ATOM 885 N N . PHE A 1 108 ? -4.091 13.326 16.224 1.00 93.69 108 PHE A N 1
ATOM 886 C CA . PHE A 1 108 ? -5.238 13.335 15.314 1.00 93.69 108 PHE A CA 1
ATOM 887 C C . PHE A 1 108 ? -6.432 12.612 15.942 1.00 93.69 108 PHE A C 1
ATOM 889 O O . PHE A 1 108 ? -6.271 11.795 16.842 1.00 93.69 108 PHE A O 1
ATOM 896 N N . SER A 1 109 ? -7.649 12.881 15.461 1.00 95.69 109 SER A N 1
ATOM 897 C CA . SER A 1 109 ? -8.824 12.125 15.909 1.00 95.69 109 SER A CA 1
ATOM 898 C C . SER A 1 109 ? -8.662 10.633 15.565 1.00 95.69 109 SER A C 1
ATOM 900 O O . SER A 1 109 ? -8.351 10.356 14.396 1.00 95.69 109 SER A O 1
ATOM 902 N N . PRO A 1 110 ? -8.959 9.691 16.486 1.00 94.94 110 PRO A N 1
ATOM 903 C CA . PRO A 1 110 ? -8.821 8.251 16.248 1.00 94.94 110 PRO A CA 1
ATOM 904 C C . PRO A 1 110 ? -9.429 7.809 14.910 1.00 94.94 110 PRO A C 1
ATOM 906 O O . PRO A 1 110 ? -8.742 7.235 14.075 1.00 94.94 110 PRO A O 1
ATOM 909 N N . ARG A 1 111 ? -10.672 8.226 14.628 1.00 94.06 111 ARG A N 1
ATOM 910 C CA . ARG A 1 111 ? -11.412 7.907 13.393 1.00 94.06 111 ARG A CA 1
ATOM 911 C C . ARG A 1 111 ? -10.650 8.205 12.092 1.00 94.06 111 ARG A C 1
ATOM 913 O O . ARG A 1 111 ? -10.734 7.415 11.158 1.00 94.06 111 ARG A O 1
ATOM 920 N N . ILE A 1 112 ? -9.928 9.327 12.014 1.00 94.38 112 ILE A N 1
ATOM 921 C CA . ILE A 1 112 ? -9.146 9.694 10.818 1.00 94.38 112 ILE A CA 1
ATOM 922 C C . ILE A 1 112 ? -7.866 8.857 10.755 1.00 94.38 112 ILE A C 1
ATOM 924 O O . ILE A 1 112 ? -7.573 8.279 9.711 1.00 94.38 112 ILE A O 1
ATOM 928 N N . THR A 1 113 ? -7.132 8.746 11.868 1.00 95.19 113 THR A N 1
ATOM 929 C CA . THR A 1 113 ? -5.914 7.924 11.934 1.00 95.19 113 THR A CA 1
ATOM 930 C C . THR A 1 113 ? -6.203 6.480 11.537 1.00 95.19 113 THR A C 1
ATOM 932 O O . THR A 1 113 ? -5.496 5.915 10.709 1.00 95.19 113 THR A O 1
ATOM 935 N N . TYR A 1 114 ? -7.269 5.895 12.083 1.00 94.75 114 TYR A N 1
ATOM 936 C CA . TYR A 1 114 ? -7.621 4.494 11.881 1.00 94.75 114 TYR A CA 1
ATOM 937 C C . TYR A 1 114 ? -8.127 4.216 10.463 1.00 94.75 114 TYR A C 1
ATOM 939 O O . TYR A 1 114 ? -7.816 3.167 9.908 1.00 94.75 114 TYR A O 1
ATOM 947 N N . MET A 1 115 ? -8.838 5.167 9.843 1.00 94.75 115 MET A N 1
ATOM 948 C CA . MET A 1 115 ? -9.223 5.082 8.430 1.00 94.75 115 MET A CA 1
ATOM 949 C C . MET A 1 115 ? -7.995 5.083 7.505 1.00 94.75 115 MET A C 1
ATOM 951 O O . MET A 1 115 ? -7.940 4.307 6.556 1.00 94.75 115 MET A O 1
ATOM 955 N N . LEU A 1 116 ? -6.998 5.928 7.785 1.00 96.00 116 LEU A N 1
ATOM 956 C CA . LEU A 1 116 ? -5.768 6.009 6.989 1.00 96.00 116 LEU A CA 1
ATOM 957 C C . LEU A 1 116 ? -4.818 4.821 7.228 1.00 96.00 116 LEU A C 1
ATOM 959 O O . LEU A 1 116 ? -4.119 4.387 6.311 1.00 96.00 116 LEU A O 1
ATOM 963 N N . ALA A 1 117 ? -4.794 4.294 8.453 1.00 97.25 117 ALA A N 1
ATOM 964 C CA . ALA A 1 117 ? -3.939 3.188 8.880 1.00 97.25 117 ALA A CA 1
ATOM 965 C C . ALA A 1 117 ? -4.619 1.807 8.799 1.00 97.25 117 ALA A C 1
ATOM 967 O O . ALA A 1 117 ? -4.099 0.835 9.353 1.00 97.25 117 ALA A O 1
ATOM 968 N N . TYR A 1 118 ? -5.778 1.705 8.142 1.00 96.06 118 TYR A N 1
ATOM 969 C CA . TYR A 1 118 ? -6.518 0.449 8.010 1.00 96.06 118 TYR A CA 1
ATOM 970 C C . TYR A 1 118 ? -5.710 -0.590 7.197 1.00 96.06 118 TYR A C 1
ATOM 972 O O . TYR A 1 118 ? -4.994 -0.195 6.271 1.00 96.06 118 TYR A O 1
ATOM 980 N N . PRO A 1 119 ? -5.793 -1.908 7.487 1.00 96.50 119 PRO A N 1
ATOM 981 C CA . PRO A 1 119 ? -4.964 -2.909 6.813 1.00 96.50 119 PRO A CA 1
ATOM 982 C C . PRO A 1 119 ? -5.104 -2.892 5.285 1.00 96.50 119 PRO A C 1
ATOM 984 O O . PRO A 1 119 ? -4.092 -2.908 4.590 1.00 96.50 119 PRO A O 1
ATOM 987 N N . THR A 1 120 ? -6.328 -2.795 4.752 1.00 96.31 120 THR A N 1
ATOM 988 C CA . THR A 1 120 ? -6.585 -2.827 3.300 1.00 96.31 120 THR A CA 1
ATOM 989 C C . THR A 1 120 ? -5.808 -1.768 2.508 1.00 96.31 120 THR A C 1
ATOM 991 O O . THR A 1 120 ? -4.997 -2.169 1.672 1.00 96.31 120 THR A O 1
ATOM 994 N N . PRO A 1 121 ? -5.952 -0.447 2.749 1.00 96.38 121 PRO A N 1
ATOM 995 C CA . PRO A 1 121 ? -5.180 0.555 2.015 1.00 96.38 121 PRO A CA 1
ATOM 996 C C . PRO A 1 121 ? -3.672 0.442 2.268 1.00 96.38 121 PRO A C 1
ATOM 998 O O . PRO A 1 121 ? -2.893 0.599 1.330 1.00 96.38 121 PRO A O 1
ATOM 1001 N N . ILE A 1 122 ? -3.242 0.125 3.494 1.00 98.12 122 ILE A N 1
ATOM 1002 C CA . ILE A 1 122 ? -1.817 0.011 3.839 1.00 98.12 122 ILE A CA 1
ATOM 1003 C C . ILE A 1 122 ? -1.134 -1.118 3.055 1.00 98.12 122 ILE A C 1
ATOM 1005 O O . ILE A 1 122 ? -0.128 -0.885 2.380 1.00 98.12 122 ILE A O 1
ATOM 1009 N N . TYR A 1 123 ? -1.676 -2.334 3.109 1.00 98.00 123 TYR A N 1
ATOM 1010 C CA . TYR A 1 123 ? -1.045 -3.495 2.485 1.00 98.00 123 TYR A CA 1
ATOM 1011 C C . TYR A 1 123 ? -1.306 -3.576 0.977 1.00 98.00 123 TYR A C 1
ATOM 1013 O O . TYR A 1 123 ? -0.437 -4.057 0.250 1.00 98.00 123 TYR A O 1
ATOM 1021 N N . PHE A 1 124 ? -2.405 -2.997 0.475 1.00 97.38 124 PHE A N 1
ATOM 1022 C CA . PHE A 1 124 ? -2.583 -2.763 -0.961 1.00 97.38 124 PHE A CA 1
ATOM 1023 C C . PHE A 1 124 ? -1.516 -1.800 -1.508 1.00 97.38 124 PHE A C 1
ATOM 1025 O O . PHE A 1 124 ? -0.872 -2.107 -2.511 1.00 97.38 124 PHE A O 1
ATOM 1032 N N . LEU A 1 125 ? -1.254 -0.669 -0.836 1.00 97.38 125 LEU A N 1
ATOM 1033 C CA . LEU A 1 125 ? -0.185 0.257 -1.238 1.00 97.38 125 LEU A CA 1
ATOM 1034 C C . LEU A 1 125 ? 1.202 -0.402 -1.182 1.00 97.38 125 LEU A C 1
ATOM 1036 O O . LEU A 1 125 ? 2.008 -0.191 -2.089 1.00 97.38 125 LEU A O 1
ATOM 1040 N N . ALA A 1 126 ? 1.471 -1.234 -0.170 1.00 98.06 126 ALA A N 1
ATOM 1041 C CA . ALA A 1 126 ? 2.704 -2.019 -0.091 1.00 98.06 126 ALA A CA 1
ATOM 1042 C C . ALA A 1 126 ? 2.847 -2.993 -1.274 1.00 98.06 126 ALA A C 1
ATOM 1044 O O . ALA A 1 126 ? 3.856 -2.955 -1.978 1.00 98.06 126 ALA A O 1
ATOM 1045 N N . PHE A 1 127 ? 1.827 -3.821 -1.530 1.00 96.94 127 PHE A N 1
ATOM 1046 C CA . PHE A 1 127 ? 1.764 -4.756 -2.661 1.00 96.94 127 PHE A CA 1
ATOM 1047 C C . PHE A 1 127 ? 2.041 -4.041 -3.990 1.00 96.94 127 PHE A C 1
ATOM 1049 O O . PHE A 1 127 ? 2.873 -4.487 -4.785 1.00 96.94 127 PHE A O 1
ATOM 1056 N N . MET A 1 128 ? 1.417 -2.877 -4.186 1.00 95.81 128 MET A N 1
ATOM 1057 C CA . MET A 1 128 ? 1.600 -2.062 -5.381 1.00 95.81 128 MET A CA 1
ATOM 1058 C C . MET A 1 128 ? 3.007 -1.497 -5.537 1.00 95.81 128 MET A C 1
ATOM 1060 O O . MET A 1 128 ? 3.580 -1.594 -6.625 1.00 95.81 128 MET A O 1
ATOM 1064 N N . ALA A 1 129 ? 3.583 -0.943 -4.469 1.00 96.44 129 ALA A N 1
ATOM 1065 C CA . ALA A 1 129 ? 4.948 -0.433 -4.490 1.00 96.44 129 ALA A CA 1
ATOM 1066 C C . ALA A 1 129 ? 5.961 -1.551 -4.793 1.00 96.44 129 ALA A C 1
ATOM 1068 O O . ALA A 1 129 ? 6.857 -1.356 -5.617 1.00 96.44 129 ALA A O 1
ATOM 1069 N N . ILE A 1 130 ? 5.790 -2.737 -4.194 1.00 96.75 130 ILE A N 1
ATOM 1070 C CA . ILE A 1 130 ? 6.679 -3.887 -4.413 1.00 96.75 130 ILE A CA 1
ATOM 1071 C C . ILE A 1 130 ? 6.634 -4.322 -5.880 1.00 96.75 130 ILE A C 1
ATOM 1073 O O . ILE A 1 130 ? 7.661 -4.301 -6.558 1.00 96.75 130 ILE A O 1
ATOM 1077 N N . ILE A 1 131 ? 5.455 -4.660 -6.407 1.00 95.12 131 ILE A N 1
ATOM 1078 C CA . ILE A 1 131 ? 5.321 -5.164 -7.783 1.00 95.12 131 ILE A CA 1
ATOM 1079 C C . ILE A 1 131 ? 5.873 -4.166 -8.803 1.00 95.12 131 ILE A C 1
ATOM 1081 O O . ILE A 1 131 ? 6.553 -4.552 -9.755 1.00 95.12 131 ILE A O 1
ATOM 1085 N N . TRP A 1 132 ? 5.618 -2.877 -8.593 1.00 93.75 132 TRP A N 1
ATOM 1086 C CA . TRP A 1 132 ? 6.146 -1.816 -9.438 1.00 93.75 132 TRP A CA 1
ATOM 1087 C C . TRP A 1 132 ? 7.680 -1.768 -9.434 1.00 93.75 132 TRP A C 1
ATOM 1089 O O . TRP A 1 132 ? 8.324 -1.716 -10.487 1.00 93.75 132 TRP A O 1
ATOM 1099 N N . VAL A 1 133 ? 8.294 -1.776 -8.249 1.00 95.75 133 VAL A N 1
ATOM 1100 C CA . VAL A 1 133 ? 9.750 -1.656 -8.092 1.00 95.75 133 VAL A CA 1
ATOM 1101 C C . VAL A 1 133 ? 10.478 -2.859 -8.686 1.00 95.75 133 VAL A C 1
ATOM 1103 O O . VAL A 1 133 ? 11.470 -2.666 -9.393 1.00 95.75 133 VAL A O 1
ATOM 1106 N N . TYR A 1 134 ? 9.935 -4.063 -8.510 1.00 95.25 134 TYR A N 1
ATOM 1107 C CA . TYR A 1 134 ? 10.436 -5.300 -9.120 1.00 95.25 134 TYR A CA 1
ATOM 1108 C C . TYR A 1 134 ? 10.090 -5.436 -10.622 1.00 95.25 134 TYR A C 1
ATOM 1110 O O . TYR A 1 134 ? 10.389 -6.450 -11.242 1.00 95.25 134 TYR A O 1
ATOM 1118 N N . GLY A 1 135 ? 9.493 -4.414 -11.254 1.00 89.00 135 GLY A N 1
ATOM 1119 C CA . GLY A 1 135 ? 9.239 -4.400 -12.703 1.00 89.00 135 GLY A CA 1
ATOM 1120 C C . GLY A 1 135 ? 8.097 -5.314 -13.158 1.00 89.00 135 GLY A C 1
ATOM 1121 O O . GLY A 1 135 ? 7.989 -5.630 -14.340 1.00 89.00 135 GLY A O 1
ATOM 1122 N N . GLY A 1 136 ? 7.225 -5.728 -12.237 1.00 82.56 136 GLY A N 1
ATOM 1123 C CA . GLY A 1 136 ? 6.085 -6.584 -12.539 1.00 82.56 136 GLY A CA 1
ATOM 1124 C C . GLY A 1 136 ? 4.977 -5.893 -13.346 1.00 82.56 136 GLY A C 1
ATOM 1125 O O . GLY A 1 136 ? 4.162 -6.585 -13.953 1.00 82.56 136 GLY A O 1
ATOM 1126 N N . LEU A 1 137 ? 4.947 -4.557 -13.394 1.00 87.94 137 LEU A N 1
ATOM 1127 C CA . LEU A 1 137 ? 3.898 -3.762 -14.044 1.00 87.94 137 LEU A CA 1
ATOM 1128 C C . LEU A 1 137 ? 4.459 -2.649 -14.932 1.00 87.94 137 LEU A C 1
ATOM 1130 O O . LEU A 1 137 ? 5.354 -1.910 -14.522 1.00 87.94 137 LEU A O 1
ATOM 1134 N N . HIS A 1 138 ? 3.853 -2.471 -16.107 1.00 87.94 138 HIS A N 1
ATOM 1135 C CA . HIS A 1 138 ? 4.040 -1.287 -16.944 1.00 87.94 138 HIS A CA 1
ATOM 1136 C C . HIS A 1 138 ? 2.975 -0.241 -16.613 1.00 87.94 138 HIS A C 1
ATOM 1138 O O . HIS A 1 138 ? 1.782 -0.542 -16.600 1.00 87.94 138 HIS A O 1
ATOM 1144 N N . PHE A 1 139 ? 3.373 1.008 -16.365 1.00 84.50 139 PHE A N 1
ATOM 1145 C CA . PHE A 1 139 ? 2.390 2.037 -16.038 1.00 84.50 139 PHE A CA 1
ATOM 1146 C C . PHE A 1 139 ? 1.634 2.510 -17.276 1.00 84.50 139 PHE A C 1
ATOM 1148 O O . PHE A 1 139 ? 2.198 3.137 -18.172 1.00 84.50 139 PHE A O 1
ATOM 1155 N N . SER A 1 140 ? 0.333 2.248 -17.286 1.00 90.00 140 SER A N 1
ATOM 1156 C CA . SER A 1 140 ? -0.621 2.787 -18.246 1.00 90.00 140 SER A CA 1
ATOM 1157 C C . SER A 1 140 ? -1.870 3.265 -17.508 1.00 90.00 140 SER A C 1
ATOM 1159 O O . SER A 1 140 ? -2.140 2.840 -16.383 1.00 90.00 140 SER A O 1
ATOM 1161 N N . ILE A 1 141 ? -2.665 4.125 -18.149 1.00 90.19 141 ILE A N 1
ATOM 1162 C CA . ILE A 1 141 ? -3.961 4.549 -17.599 1.00 90.19 141 ILE A CA 1
ATOM 1163 C C . ILE A 1 141 ? -4.903 3.355 -17.364 1.00 90.19 141 ILE A C 1
ATOM 1165 O O . ILE A 1 141 ? -5.666 3.365 -16.403 1.00 90.19 141 ILE A O 1
ATOM 1169 N N . TRP A 1 142 ? -4.794 2.301 -18.180 1.00 91.94 142 TRP A N 1
ATOM 1170 C CA . TRP A 1 142 ? -5.547 1.056 -18.018 1.00 91.94 142 TRP A CA 1
ATOM 1171 C C . TRP A 1 142 ? -5.161 0.320 -16.740 1.00 91.94 142 TRP A C 1
ATOM 1173 O O . TRP A 1 142 ? -6.039 -0.006 -15.951 1.00 91.94 142 TRP A O 1
ATOM 1183 N N . VAL A 1 143 ? -3.859 0.187 -16.461 1.00 90.69 143 VAL A N 1
ATOM 1184 C CA . VAL A 1 143 ? -3.385 -0.376 -15.189 1.00 90.69 143 VAL A CA 1
ATOM 1185 C C . VAL A 1 143 ? -3.890 0.452 -14.002 1.00 90.69 143 VAL A C 1
ATOM 1187 O O . VAL A 1 143 ? -4.351 -0.132 -13.034 1.00 90.69 143 VAL A O 1
ATOM 1190 N N . ILE A 1 144 ? -3.911 1.791 -14.061 1.00 91.56 144 ILE A N 1
ATOM 1191 C CA . ILE A 1 144 ? -4.498 2.609 -12.974 1.00 91.56 144 ILE A CA 1
ATOM 1192 C C . ILE A 1 144 ? -5.983 2.269 -12.750 1.00 91.56 144 ILE A C 1
ATOM 1194 O O . ILE A 1 144 ? -6.407 2.102 -11.607 1.00 91.56 144 ILE A O 1
ATOM 1198 N N . ILE A 1 145 ? -6.766 2.156 -13.826 1.00 93.44 145 ILE A N 1
ATOM 1199 C CA . ILE A 1 145 ? -8.196 1.815 -13.764 1.00 93.44 145 ILE A CA 1
ATOM 1200 C C . ILE A 1 145 ? -8.394 0.412 -13.173 1.00 93.44 145 ILE A C 1
ATOM 1202 O O . ILE A 1 145 ? -9.199 0.249 -12.256 1.00 93.44 145 ILE A O 1
ATOM 1206 N N . ASP A 1 146 ? -7.627 -0.578 -13.632 1.00 92.94 146 ASP A N 1
ATOM 1207 C CA . ASP A 1 146 ? -7.717 -1.957 -13.145 1.00 92.94 146 ASP A CA 1
ATOM 1208 C C . ASP A 1 146 ? -7.257 -2.104 -11.694 1.00 92.94 146 ASP A C 1
ATOM 1210 O O . ASP A 1 146 ? -7.776 -2.949 -10.970 1.00 92.94 146 ASP A O 1
ATOM 1214 N N . LEU A 1 147 ? -6.338 -1.259 -11.226 1.00 93.25 147 LEU A N 1
ATOM 1215 C CA . LEU A 1 147 ? -5.943 -1.207 -9.820 1.00 93.25 147 LEU A CA 1
ATOM 1216 C C . LEU A 1 147 ? -7.040 -0.628 -8.927 1.00 93.25 147 LEU A C 1
ATOM 1218 O O . LEU A 1 147 ? -7.284 -1.164 -7.848 1.00 93.25 147 LEU A O 1
ATOM 1222 N N . ILE A 1 148 ? -7.741 0.414 -9.380 1.00 95.25 148 ILE A N 1
ATOM 1223 C CA . ILE A 1 148 ? -8.920 0.946 -8.681 1.00 95.25 148 ILE A CA 1
ATOM 1224 C C . ILE A 1 148 ? -10.037 -0.110 -8.656 1.00 95.25 148 ILE A C 1
ATOM 1226 O O . ILE A 1 148 ? -10.663 -0.326 -7.617 1.00 95.25 148 ILE A O 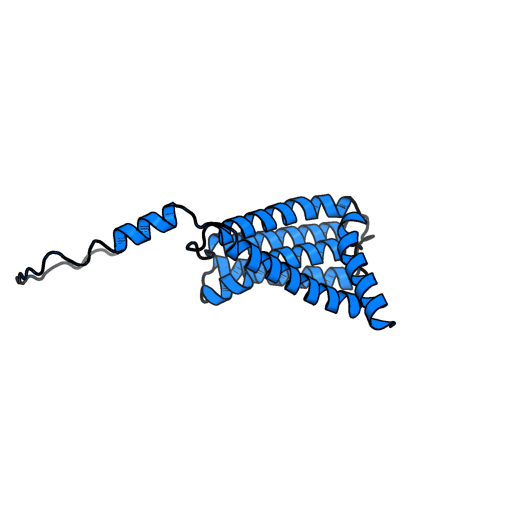1
ATOM 1230 N N . LEU A 1 149 ? -10.251 -0.818 -9.769 1.00 95.44 149 LEU A N 1
ATOM 1231 C CA . LEU A 1 149 ? -11.214 -1.917 -9.856 1.00 95.44 149 LEU A CA 1
ATOM 1232 C C . LEU A 1 149 ? -10.832 -3.083 -8.928 1.00 95.44 149 LEU A C 1
ATOM 1234 O O . LEU A 1 149 ? -11.683 -3.581 -8.196 1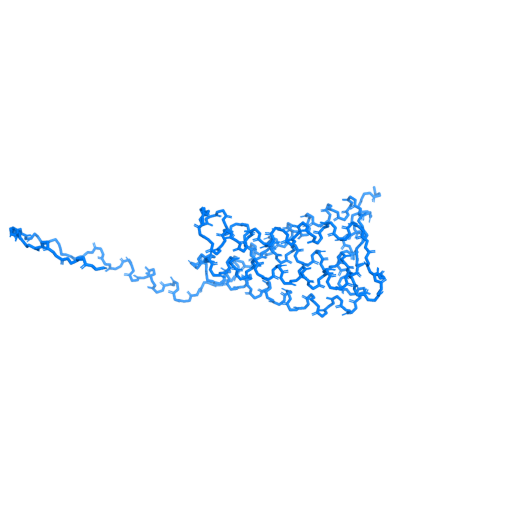.00 95.44 149 LEU A O 1
ATOM 1238 N N . MET A 1 150 ? -9.559 -3.486 -8.909 1.00 94.62 150 MET A N 1
ATOM 1239 C CA . MET A 1 150 ? -9.040 -4.542 -8.037 1.00 94.62 150 MET A CA 1
ATOM 1240 C C . MET A 1 150 ? -9.162 -4.166 -6.557 1.00 94.62 150 MET A C 1
ATOM 1242 O O . MET A 1 150 ? -9.567 -5.010 -5.762 1.00 94.62 150 MET A O 1
ATOM 1246 N N . TYR A 1 151 ? -8.891 -2.910 -6.189 1.00 96.31 151 TYR A N 1
ATOM 1247 C CA . TYR A 1 151 ? -9.149 -2.404 -4.839 1.00 96.31 151 TYR A CA 1
ATOM 1248 C C . TYR A 1 151 ? -10.632 -2.559 -4.465 1.00 96.31 151 TYR A C 1
ATOM 1250 O O . TYR A 1 151 ? -10.953 -3.124 -3.423 1.00 96.31 151 TYR A O 1
ATOM 1258 N N . GLY A 1 152 ? -11.546 -2.150 -5.355 1.00 97.00 152 GLY A N 1
ATOM 1259 C CA . GLY A 1 152 ? -12.989 -2.321 -5.158 1.00 97.00 152 GLY A CA 1
ATOM 1260 C C . GLY A 1 152 ? -13.438 -3.785 -5.047 1.00 97.00 152 GLY A C 1
ATOM 1261 O O . GLY A 1 152 ? -14.325 -4.093 -4.253 1.00 97.00 152 GLY A O 1
ATOM 1262 N N . ILE A 1 153 ? -12.809 -4.702 -5.791 1.00 95.81 153 ILE A N 1
ATOM 1263 C CA . ILE A 1 153 ? -13.049 -6.151 -5.680 1.00 95.81 153 ILE A CA 1
ATOM 1264 C C . ILE A 1 153 ? -12.563 -6.683 -4.325 1.00 95.81 153 ILE A C 1
ATOM 1266 O O . ILE A 1 153 ? -13.265 -7.480 -3.708 1.00 95.81 153 ILE A O 1
ATOM 1270 N N . ILE A 1 154 ? -11.401 -6.239 -3.840 1.00 95.31 154 ILE A N 1
ATOM 1271 C CA . ILE A 1 154 ? -10.868 -6.640 -2.530 1.00 95.31 154 ILE A CA 1
ATOM 1272 C C . ILE A 1 154 ? -11.786 -6.150 -1.404 1.00 95.31 154 ILE A C 1
ATOM 1274 O O . ILE A 1 154 ? -12.165 -6.950 -0.555 1.00 95.31 154 ILE A O 1
ATOM 1278 N N . GLU A 1 155 ? -12.226 -4.889 -1.434 1.00 96.12 155 GLU A N 1
ATOM 1279 C CA . GLU A 1 155 ? -13.209 -4.372 -0.468 1.00 96.12 155 GL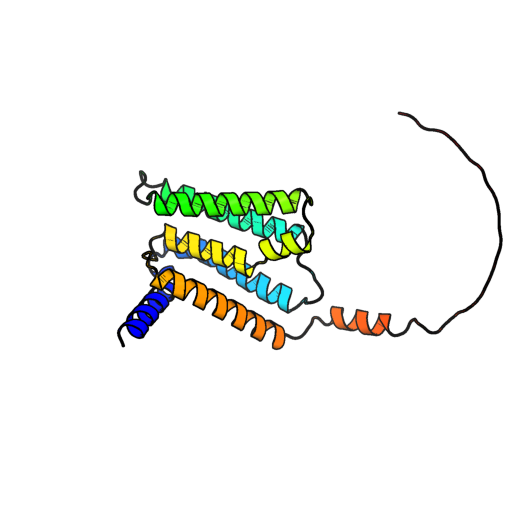U A CA 1
ATOM 1280 C C . GLU A 1 155 ? -14.533 -5.153 -0.520 1.00 96.12 155 GLU A C 1
ATOM 1282 O O . GLU A 1 155 ? -15.098 -5.493 0.519 1.00 96.12 155 GLU A O 1
ATOM 1287 N N . LEU A 1 156 ? -15.015 -5.518 -1.716 1.00 96.38 156 LEU A N 1
ATOM 1288 C CA . LEU A 1 156 ? -16.211 -6.354 -1.863 1.00 96.38 156 LEU A CA 1
ATOM 1289 C C . LEU A 1 156 ? -16.021 -7.753 -1.248 1.00 96.38 156 LEU A C 1
ATOM 1291 O O . LEU A 1 156 ? -16.940 -8.260 -0.605 1.00 96.38 156 LEU A O 1
ATOM 1295 N N . ILE A 1 157 ? -14.845 -8.367 -1.409 1.00 94.56 157 ILE A N 1
ATOM 1296 C CA . ILE A 1 157 ? -14.510 -9.655 -0.785 1.00 94.56 157 ILE A CA 1
ATOM 1297 C C . ILE A 1 157 ? -14.491 -9.519 0.742 1.00 94.56 157 ILE A C 1
ATOM 1299 O O . ILE A 1 157 ? -15.127 -10.329 1.411 1.00 94.56 157 ILE A O 1
ATOM 1303 N N . THR A 1 158 ? -13.856 -8.482 1.295 1.00 92.38 158 THR A N 1
ATOM 1304 C CA . THR A 1 158 ? -13.851 -8.199 2.743 1.00 92.38 158 THR A CA 1
ATOM 1305 C C . THR A 1 158 ? -15.273 -8.016 3.287 1.00 92.38 158 THR A C 1
ATOM 1307 O O . THR A 1 158 ? -15.644 -8.624 4.287 1.00 92.38 158 THR A O 1
ATOM 1310 N N . LEU A 1 159 ? -16.140 -7.278 2.584 1.00 94.00 159 LEU A N 1
ATOM 1311 C CA . LEU A 1 159 ? -17.552 -7.128 2.967 1.00 94.00 159 LEU A CA 1
ATOM 1312 C C . LEU A 1 159 ? -18.326 -8.460 2.968 1.00 94.00 159 LEU A C 1
ATOM 1314 O O . LEU A 1 159 ? -19.217 -8.652 3.800 1.00 94.00 159 LEU A O 1
ATOM 1318 N N . ILE A 1 160 ? -18.002 -9.384 2.057 1.00 94.44 160 ILE A N 1
ATOM 1319 C CA . ILE A 1 160 ? -18.583 -10.734 2.033 1.00 94.44 160 ILE A CA 1
ATOM 1320 C C . ILE A 1 160 ? -18.033 -11.571 3.197 1.00 94.44 160 ILE A C 1
ATOM 1322 O O . ILE A 1 160 ? -18.826 -12.182 3.916 1.00 94.44 160 ILE A O 1
ATOM 1326 N N . LEU A 1 161 ? -16.717 -11.546 3.437 1.00 92.12 161 LEU A N 1
ATOM 1327 C CA . LEU A 1 161 ? -16.063 -12.241 4.551 1.00 92.12 161 LEU A CA 1
ATOM 1328 C C . LEU A 1 161 ? -16.677 -11.830 5.894 1.00 92.12 161 LEU A C 1
ATOM 1330 O O . LEU A 1 161 ? -17.208 -12.692 6.596 1.00 92.12 161 LEU A O 1
ATOM 1334 N N . ARG A 1 162 ? -16.754 -10.524 6.179 1.00 89.56 162 ARG A N 1
ATOM 1335 C CA . ARG A 1 162 ? -17.384 -9.946 7.380 1.00 89.56 162 ARG A CA 1
ATOM 1336 C C . ARG A 1 162 ? -18.840 -10.372 7.612 1.00 89.56 162 ARG A C 1
ATOM 1338 O O . ARG A 1 162 ? -19.311 -10.384 8.752 1.00 89.56 162 ARG A O 1
ATOM 1345 N N . LYS A 1 163 ? -19.571 -10.701 6.540 1.00 92.75 163 LYS A N 1
ATOM 1346 C CA . LYS A 1 163 ? -20.952 -11.209 6.601 1.00 92.75 163 LYS A CA 1
ATOM 1347 C C . LYS A 1 163 ? -21.025 -12.727 6.812 1.00 92.75 163 LYS A C 1
ATOM 1349 O O . LYS A 1 163 ? -22.033 -13.214 7.314 1.00 92.75 163 LYS A O 1
ATOM 1354 N N . THR A 1 164 ? -19.998 -13.470 6.402 1.00 93.38 164 THR A N 1
ATOM 1355 C CA . THR A 1 164 ? -19.951 -14.942 6.493 1.00 93.38 164 THR A CA 1
ATOM 1356 C C . THR A 1 164 ? -19.227 -15.474 7.728 1.00 93.38 164 THR A C 1
ATOM 1358 O O . THR A 1 164 ? -19.511 -16.596 8.142 1.00 93.38 164 THR A O 1
ATOM 1361 N N . LEU A 1 165 ? -18.317 -14.697 8.320 1.00 90.12 165 LEU A N 1
ATOM 1362 C CA . LEU A 1 165 ? -17.610 -15.075 9.540 1.00 90.12 165 LEU A CA 1
ATOM 1363 C C . LEU A 1 165 ? -18.511 -14.879 10.779 1.00 90.12 165 LEU A C 1
ATOM 1365 O O . LEU A 1 165 ? -19.102 -13.799 10.934 1.00 90.12 165 LEU A O 1
ATOM 1369 N N . PRO A 1 166 ? -18.629 -15.899 11.656 1.00 83.94 166 PRO A N 1
ATOM 1370 C CA . PRO A 1 166 ? -19.311 -15.760 12.937 1.00 83.94 166 PRO A CA 1
ATOM 1371 C C . PRO A 1 166 ? -18.525 -14.823 13.864 1.00 83.94 166 PRO A C 1
ATOM 1373 O O . PRO A 1 166 ? -17.307 -14.692 13.744 1.00 83.94 166 PRO A O 1
ATOM 1376 N N . GLU A 1 167 ? -19.233 -14.173 14.783 1.00 84.81 167 GLU A N 1
ATOM 1377 C CA . GLU A 1 167 ? -18.624 -13.335 15.821 1.00 84.81 167 GLU A CA 1
ATOM 1378 C C . GLU A 1 167 ? -18.025 -14.202 16.939 1.00 84.81 167 GLU A C 1
ATOM 1380 O O . GLU A 1 167 ? -18.348 -15.385 17.076 1.00 84.81 167 GLU A O 1
ATOM 1385 N N . SER A 1 168 ? -17.083 -13.641 17.699 1.00 82.81 168 SER A N 1
ATOM 1386 C CA . SER A 1 168 ? -16.391 -14.382 18.755 1.00 82.81 168 SER A CA 1
ATOM 1387 C C . SER A 1 168 ? -17.343 -14.636 19.934 1.00 82.81 168 SER A C 1
ATOM 1389 O O . SER A 1 168 ? -18.000 -13.694 20.368 1.00 82.81 168 SER A O 1
ATOM 1391 N N . PRO A 1 169 ? -17.397 -15.839 20.546 1.00 76.12 169 PRO A N 1
ATOM 1392 C CA . PRO A 1 169 ? -18.314 -16.112 21.664 1.00 76.12 169 PRO A CA 1
ATOM 1393 C C . PRO A 1 169 ? -18.159 -15.163 22.865 1.00 76.12 169 PRO A C 1
ATOM 1395 O O . PRO A 1 169 ? -19.117 -14.905 23.589 1.00 76.12 169 PRO A O 1
ATOM 1398 N N . LYS A 1 170 ? -16.964 -14.586 23.058 1.00 69.75 170 LYS A N 1
ATOM 1399 C CA . LYS A 1 170 ? -16.723 -13.555 24.083 1.00 69.75 170 LYS A CA 1
ATOM 1400 C C . LYS A 1 170 ? -17.536 -12.280 23.843 1.00 69.75 170 LYS A C 1
ATOM 1402 O O . LYS A 1 170 ? -17.941 -11.627 24.801 1.00 69.75 170 LYS A O 1
ATOM 1407 N N . ASP A 1 171 ? -17.798 -11.951 22.579 1.00 65.44 171 ASP A N 1
ATOM 1408 C CA . ASP A 1 171 ? -18.612 -10.803 22.196 1.00 65.44 171 ASP A CA 1
ATOM 1409 C C . ASP A 1 171 ? -20.099 -11.041 22.532 1.00 65.44 171 ASP A C 1
ATOM 1411 O O . ASP A 1 171 ? -20.825 -10.076 22.786 1.00 65.44 171 ASP A O 1
ATOM 1415 N N . GLU A 1 172 ? -20.546 -12.302 22.595 1.00 63.78 172 GLU A N 1
ATOM 1416 C CA . GLU A 1 172 ? -21.917 -12.685 22.958 1.00 63.78 172 GLU A CA 1
ATOM 1417 C C . GLU A 1 172 ? -22.164 -12.589 24.478 1.00 63.78 172 GLU A C 1
ATOM 1419 O O . GLU A 1 172 ? -23.173 -12.017 24.901 1.00 63.78 172 GLU A O 1
ATOM 1424 N N . GLU A 1 173 ? -21.229 -13.067 25.312 1.00 62.31 173 GLU A N 1
ATOM 1425 C CA . GLU A 1 173 ? -21.386 -13.099 26.780 1.00 62.31 173 GLU A CA 1
ATOM 1426 C C . GLU A 1 173 ? -21.540 -11.697 27.411 1.00 62.31 173 GLU A C 1
ATOM 1428 O O . GLU A 1 173 ? -22.370 -11.494 28.308 1.00 62.31 173 GLU A O 1
ATOM 1433 N N . GLU A 1 174 ? -20.811 -10.692 26.911 1.00 60.50 174 GLU A N 1
ATOM 1434 C CA . GLU A 1 174 ? -20.972 -9.291 27.337 1.00 60.50 174 GLU A CA 1
ATOM 1435 C C . GLU A 1 174 ? -22.375 -8.732 27.046 1.00 60.50 174 GLU A C 1
ATOM 1437 O O . GLU A 1 174 ? -22.920 -7.957 27.840 1.00 60.50 174 GLU A O 1
ATOM 1442 N N . ASN A 1 175 ? -22.982 -9.125 25.921 1.00 57.97 175 ASN A N 1
ATOM 1443 C CA . ASN A 1 175 ? -24.323 -8.671 25.554 1.00 57.97 175 ASN A CA 1
ATOM 1444 C C . ASN A 1 175 ? -25.390 -9.319 26.451 1.00 57.97 175 ASN A C 1
ATOM 1446 O O . ASN A 1 175 ? -26.343 -8.647 26.841 1.00 57.97 175 ASN A O 1
ATOM 1450 N N . SER A 1 176 ? -25.217 -10.586 26.853 1.00 59.78 176 SER A N 1
ATOM 1451 C CA . SER A 1 176 ? -26.116 -11.200 27.840 1.00 59.78 176 SER A CA 1
ATOM 1452 C C . SER A 1 176 ? -26.030 -10.522 29.212 1.00 59.78 176 SER A C 1
ATOM 1454 O O . SER A 1 176 ? -27.065 -10.159 29.772 1.00 59.78 176 SER A O 1
ATOM 1456 N N . ASN A 1 177 ? -24.823 -10.263 29.725 1.00 57.19 177 ASN A N 1
ATOM 1457 C CA . ASN A 1 177 ? -24.631 -9.736 31.083 1.00 57.19 177 ASN A CA 1
ATOM 1458 C C . ASN A 1 177 ? -24.977 -8.242 31.231 1.00 57.19 177 ASN A C 1
ATOM 1460 O O . ASN A 1 177 ? -25.351 -7.798 32.316 1.00 57.19 177 ASN A O 1
ATOM 1464 N N . SER A 1 178 ? -24.893 -7.455 30.154 1.00 54.84 178 SER A N 1
ATOM 1465 C CA . SER A 1 178 ? -25.336 -6.049 30.159 1.00 54.84 178 SER A CA 1
ATOM 1466 C C . SER A 1 178 ? -26.862 -5.891 30.106 1.00 54.84 178 SER A C 1
ATOM 1468 O O . SER A 1 178 ? -27.378 -4.847 30.499 1.00 54.84 178 SER A O 1
ATOM 1470 N N . SER A 1 179 ? -27.598 -6.928 29.687 1.00 54.78 179 SER A N 1
ATOM 1471 C CA . SER A 1 179 ? -29.068 -6.910 29.615 1.00 54.78 179 SER A CA 1
ATOM 1472 C C . SER A 1 179 ? -29.785 -7.262 30.929 1.00 54.78 179 SER A C 1
ATOM 1474 O O . SER A 1 179 ? -30.988 -7.040 31.041 1.00 54.78 179 SER A O 1
ATOM 1476 N N . SER A 1 180 ? -29.073 -7.793 31.932 1.00 52.09 180 SER A N 1
ATOM 1477 C CA . SER A 1 180 ? -29.668 -8.365 33.153 1.00 52.09 180 SER A CA 1
ATOM 1478 C C . SER A 1 180 ? -29.498 -7.519 34.424 1.00 52.09 180 SER A C 1
ATOM 1480 O O . SER A 1 180 ? -29.735 -8.023 35.520 1.00 52.09 180 SER A O 1
ATOM 1482 N N . SER A 1 181 ? -29.046 -6.265 34.318 1.00 51.97 181 SER A N 1
ATOM 1483 C CA . SER A 1 181 ? -28.635 -5.435 35.468 1.00 51.97 181 SER A CA 1
ATOM 1484 C C . SER A 1 181 ? -29.468 -4.164 35.694 1.00 51.97 181 SER A C 1
ATOM 1486 O O . SER A 1 181 ? -29.148 -3.374 36.579 1.00 51.97 181 SER A O 1
ATOM 1488 N N . SER A 1 182 ? -30.560 -3.964 34.948 1.00 51.12 182 SER A N 1
ATOM 1489 C CA . SER A 1 182 ? -31.376 -2.740 35.006 1.00 51.12 182 SER A CA 1
ATOM 1490 C C . SER A 1 182 ? -32.549 -2.770 35.999 1.00 51.12 182 SER A C 1
ATOM 1492 O O . SER A 1 182 ? -33.428 -1.919 35.887 1.00 51.12 182 SER A O 1
ATOM 1494 N N . ASP A 1 183 ? -32.621 -3.744 36.914 1.00 55.28 183 ASP A N 1
ATOM 1495 C CA . ASP A 1 183 ? -33.832 -3.966 37.725 1.00 55.28 183 ASP A CA 1
ATOM 1496 C C . ASP A 1 183 ? -33.547 -4.433 39.168 1.00 55.28 183 ASP A C 1
ATOM 1498 O O . ASP A 1 183 ? -34.042 -5.462 39.625 1.00 55.28 183 ASP A O 1
ATOM 1502 N N . PHE A 1 184 ? -32.722 -3.679 39.911 1.00 52.66 184 PHE A N 1
ATOM 1503 C CA . PHE A 1 184 ? -32.731 -3.743 41.381 1.00 52.66 184 PHE A CA 1
ATOM 1504 C C . PHE A 1 184 ? -32.192 -2.466 42.048 1.00 52.66 184 PHE A C 1
ATOM 1506 O O . PHE A 1 184 ? -31.075 -2.036 41.774 1.00 52.66 184 PHE A O 1
ATOM 1513 N N . GLY A 1 185 ? -32.943 -1.925 43.016 1.00 47.03 185 GLY A N 1
ATOM 1514 C CA . GLY A 1 185 ? -32.367 -1.093 44.083 1.00 47.03 185 GLY A CA 1
ATOM 1515 C C . GLY A 1 185 ? -32.443 0.429 43.934 1.00 47.03 185 GLY A C 1
ATOM 1516 O O . GLY A 1 185 ? -31.431 1.110 44.081 1.00 47.03 185 GLY A O 1
ATOM 1517 N N . SER A 1 186 ? -33.643 0.998 43.780 1.00 54.19 186 SER A N 1
ATOM 1518 C CA . SER A 1 186 ? -33.865 2.381 44.223 1.00 54.19 186 SER A CA 1
ATOM 1519 C C . SER A 1 186 ? -33.855 2.441 45.758 1.00 54.19 186 SER A C 1
ATOM 1521 O O . SER A 1 186 ? -34.878 2.175 46.389 1.00 54.19 186 SER A O 1
ATOM 1523 N N . SER A 1 187 ? -32.725 2.820 46.353 1.00 53.38 187 SER A N 1
ATOM 1524 C CA . SER A 1 187 ? -32.656 3.201 47.767 1.00 53.38 187 SER A CA 1
ATOM 1525 C C . SER A 1 187 ? -31.850 4.481 47.911 1.00 53.38 187 SER A C 1
ATOM 1527 O O . SER A 1 187 ? -30.635 4.507 47.739 1.00 53.38 187 SER A O 1
ATOM 1529 N N . SER A 1 188 ? -32.574 5.550 48.217 1.00 54.25 188 SER A N 1
ATOM 1530 C CA . SER A 1 188 ? -32.042 6.783 48.777 1.00 54.25 188 SER A CA 1
ATOM 1531 C C . SER A 1 188 ? -31.193 6.507 50.015 1.00 54.25 188 SER A C 1
ATOM 1533 O O . SER A 1 188 ? -31.669 5.809 50.908 1.00 54.25 188 SER A O 1
ATOM 1535 N N . ASP A 1 189 ? -30.049 7.176 50.138 1.00 50.09 189 ASP A N 1
ATOM 1536 C CA . ASP A 1 189 ? -29.717 7.790 51.422 1.00 50.09 189 ASP A CA 1
ATOM 1537 C C . ASP A 1 189 ? -28.846 9.037 51.260 1.00 50.09 189 ASP A C 1
ATOM 1539 O O . ASP A 1 189 ? -28.087 9.184 50.299 1.00 50.09 189 ASP A O 1
ATOM 1543 N N . SER A 1 190 ? -29.027 9.976 52.186 1.00 58.62 190 SER A N 1
ATOM 1544 C CA . SER A 1 190 ? -28.486 11.332 52.119 1.00 58.62 190 SER A CA 1
ATOM 1545 C C . SER A 1 190 ? -27.804 11.728 53.428 1.00 58.62 190 SER A C 1
ATOM 1547 O O . SER A 1 190 ? -28.481 11.972 54.425 1.00 58.62 190 SER A O 1
ATOM 1549 N N . SER A 1 191 ? -26.480 11.873 53.401 1.00 51.16 191 SER A N 1
ATOM 1550 C CA . SER A 1 191 ? -25.672 12.518 54.450 1.00 51.16 191 SER A CA 1
ATOM 1551 C C . SER A 1 191 ? -24.286 12.819 53.856 1.00 51.16 191 SER A C 1
ATOM 1553 O O . SER A 1 191 ? -23.576 11.891 53.487 1.00 51.16 191 SER A O 1
ATOM 1555 N N . SER A 1 192 ? -23.952 14.052 53.475 1.00 51.06 192 SER A N 1
ATOM 1556 C CA . SER A 1 192 ? -23.628 15.216 54.318 1.00 51.06 192 SER A CA 1
ATOM 1557 C C . SER A 1 192 ? -22.191 15.222 54.861 1.00 51.06 192 SER A C 1
ATOM 1559 O O . SER A 1 192 ? -21.846 14.393 55.696 1.00 51.06 192 SER A O 1
ATOM 1561 N N . ASN A 1 193 ? -21.502 16.312 54.513 1.00 49.34 193 ASN A N 1
ATOM 1562 C CA . ASN A 1 193 ? -20.500 17.035 55.302 1.00 49.34 193 ASN A CA 1
ATOM 1563 C C . ASN A 1 193 ? -19.011 16.638 55.314 1.00 49.34 193 ASN A C 1
ATOM 1565 O O . ASN A 1 193 ? -18.627 15.494 55.108 1.00 49.34 193 ASN A O 1
ATOM 1569 N N . ASP A 1 194 ? -18.256 17.705 55.609 1.00 51.44 194 ASP A N 1
ATOM 1570 C CA . ASP A 1 194 ? -16.846 17.869 55.986 1.00 51.44 194 ASP A CA 1
ATOM 1571 C C . ASP A 1 194 ? -15.819 17.597 54.864 1.00 51.44 194 ASP A C 1
ATOM 1573 O O . ASP A 1 194 ? -15.748 16.504 54.312 1.00 51.44 194 ASP A O 1
ATOM 1577 N N . SER A 1 195 ? -15.123 18.592 54.293 1.00 60.41 195 SER A N 1
ATOM 1578 C CA . SER A 1 195 ? -14.361 19.753 54.821 1.00 60.41 195 SER A CA 1
ATOM 1579 C C . SER A 1 195 ? -12.962 19.389 55.311 1.00 60.41 195 SER A C 1
ATOM 1581 O O . SER A 1 195 ? -12.798 18.425 56.051 1.00 60.41 195 SER A O 1
ATOM 1583 N N . ASP A 1 196 ? -11.991 20.225 54.914 1.00 51.91 196 ASP A N 1
ATOM 1584 C CA . ASP A 1 196 ? -10.569 20.150 55.286 1.00 51.91 196 ASP A CA 1
ATOM 1585 C C . ASP A 1 196 ? -9.894 18.838 54.789 1.00 51.91 196 ASP A C 1
ATOM 1587 O O . ASP A 1 196 ? -10.553 17.877 54.411 1.00 51.91 196 ASP A O 1
ATOM 1591 N N . ASP A 1 197 ? -8.584 18.666 54.649 1.00 55.75 197 ASP A N 1
ATOM 1592 C CA . ASP A 1 197 ? -7.460 19.585 54.430 1.00 55.75 197 ASP A CA 1
ATOM 1593 C C . ASP A 1 197 ? -6.509 18.825 53.438 1.00 55.75 197 ASP A C 1
ATOM 1595 O O . ASP A 1 197 ? -6.904 17.797 52.886 1.00 55.75 197 ASP A O 1
ATOM 1599 N N . LEU A 1 198 ? -5.269 19.169 53.081 1.00 54.03 198 LEU A N 1
ATOM 1600 C CA . LEU A 1 198 ? -4.318 20.189 53.520 1.00 54.03 198 LEU A CA 1
ATOM 1601 C C . LEU A 1 198 ? -3.430 20.546 52.313 1.00 54.03 198 LEU A C 1
ATOM 1603 O O . LEU A 1 198 ? -3.119 19.694 51.477 1.00 54.03 198 LEU A O 1
ATOM 1607 N N . SER A 1 199 ? -2.971 21.792 52.218 1.00 65.50 199 SER A N 1
ATOM 1608 C CA . SER A 1 199 ? -1.839 22.142 51.357 1.00 65.50 199 SER A CA 1
ATOM 1609 C C . SER A 1 199 ? -0.552 21.470 51.846 1.00 65.50 199 SER A C 1
ATOM 1611 O O . SER A 1 199 ? -0.070 21.866 52.896 1.00 65.50 199 SER A O 1
ATOM 1613 N N . ASP A 1 200 ? 0.042 20.542 51.091 1.00 61.81 200 ASP A N 1
ATOM 1614 C CA . ASP A 1 200 ? 1.508 20.397 50.999 1.00 61.81 200 ASP A CA 1
ATOM 1615 C C . ASP A 1 200 ? 1.929 19.248 50.071 1.00 61.81 200 ASP A C 1
ATOM 1617 O O . ASP A 1 200 ? 1.610 18.087 50.307 1.00 61.81 200 ASP A O 1
ATOM 1621 N N . LEU A 1 201 ? 2.714 19.581 49.040 1.00 55.91 201 LEU A N 1
ATOM 1622 C CA . LEU A 1 201 ? 4.092 19.092 48.874 1.00 55.91 201 LEU A CA 1
ATOM 1623 C C . LEU A 1 201 ? 4.668 19.606 47.548 1.00 55.91 201 LEU A C 1
ATOM 1625 O O . LEU A 1 201 ? 4.364 19.112 46.464 1.00 55.91 201 LEU A O 1
ATOM 1629 N N . LYS A 1 202 ? 5.543 20.608 47.653 1.00 67.31 202 LYS A N 1
ATOM 1630 C CA . LYS A 1 202 ? 6.524 20.912 46.607 1.00 67.31 202 LYS A CA 1
ATOM 1631 C C . LYS A 1 202 ? 7.697 19.946 46.743 1.00 67.31 202 LYS A C 1
ATOM 1633 O O . LYS A 1 202 ? 8.206 19.815 47.855 1.00 67.31 202 LYS A O 1
ATOM 1638 N N . LEU A 1 203 ? 8.184 19.421 45.621 1.00 63.25 203 LEU A N 1
ATOM 1639 C CA . LEU A 1 203 ? 9.610 19.216 45.329 1.00 63.25 203 LEU A CA 1
ATOM 1640 C C . LEU A 1 203 ? 9.802 19.055 43.815 1.00 63.25 203 LEU A C 1
ATOM 1642 O O . LEU A 1 203 ? 9.045 18.259 43.222 1.00 63.25 203 LEU A O 1
#

Radius of gyration: 24.9 Å; Cα contacts (8 Å, |Δi|>4): 171; chains: 1; bounding box: 59×38×84 Å

Nearest PDB structures (foldseek):
  6ixe-assembly1_A  TM=2.293E-01  e=1.382E+00  Homo sapiens
  3na7-assembly1_A  TM=1.935E-01  e=9.187E+00  Helicobacter pylori NCTC 11638

Secondary structure (DSSP, 8-state):
-HHHHHHHHHHHHHHHGGGS-HHHHHHHHHHHHHHHHHHHHHHH-TT----HHHHHHHHHHHHHHHHHHHHHHHHHHHTT--HHHHHHHHHHHHHHHHHHHHHHH--S-HHHHHHHT-HHHHHHHHHHHHHHHTT-----HHHHHHHHHHHHHHHHHHHHHHHHSPPPHHHHHHHHHHSS-SSS-------------------

Sequence (203 aa):
MAFYHEMGSAFLEILKAPFKDASAMWVLAPIIIIWVILIIYFDTHKKEELGWNTALGNGISLFWINVDLMRYMFSNSFANFTWSKFLIVLFVLAYAGFITYISFSHKFSPRITYMLAYPTPIYFLAFMAIIWVYGGLHFSIWVIIDLILMYGIIELITLILRKTLPESPKDEEENSNSSSSSDFGSSSDSSSNDSDDLSDLKL

Solvent-accessible surface area (backbone atoms only — not comparable to full-atom values): 11606 Å² total; per-residue (Å²): 112,68,68,62,52,53,45,53,49,36,44,53,41,60,75,45,15,59,74,70,37,74,71,47,39,71,60,45,51,64,50,52,50,53,42,53,51,51,51,55,48,47,39,28,40,72,83,60,70,77,44,55,68,52,22,26,50,43,13,48,50,40,27,55,53,33,53,51,53,51,51,54,25,60,34,80,87,38,72,58,52,45,72,70,54,50,54,51,42,51,50,53,29,50,48,17,49,50,42,27,48,44,33,71,66,63,77,56,61,64,74,60,53,35,65,68,32,30,61,67,66,43,46,51,52,43,53,51,53,50,33,46,57,66,62,30,56,76,94,45,76,52,40,55,51,41,50,55,50,48,51,52,50,50,54,52,50,51,58,49,46,46,71,69,47,68,70,48,70,72,67,51,56,56,58,57,61,69,70,73,68,89,83,81,81,96,71,90,85,90,84,85,85,84,80,86,85,75,97,83,83,90,131

Mean predicted aligned error: 8.89 Å

Foldseek 3Di:
DVVVVLLVVLLVLLVCLCVPDVVLCVLLVVLVVVLVVQLLVCLQAVVDQCALVLLLVLLVSQQVLLVVLVVVCPPPVNPLDDPVLVVLSVVSNVLSVVLNVCSVVVPDDPVVSCVSSPSLVSSLSSSVSSSVSVVSHDDDPSNVVSSVVVSVVVVVVSVVSSVPHHYDVVVVVVVVVVVPPPDDDPDDDDDDDDDDDDDDDDD

pLDDT: mean 87.44, std 14.78, range [47.03, 98.62]